Protein AF-A0A1X0R0L5-F1 (afdb_monomer_lite)

Radius of gyration: 24.13 Å; chains: 1; bounding box: 68×43×59 Å

Secondary structure (DSSP, 8-state):
-HHHHHHHHHHHHHHHHTTTS--S--TTHHHHHHHHHHHHHHHHHHHHHHHHHHHHHHHHHHHHT-SSS-PPPGGGGSHHHHHHHHHHHTTPPPS-GGGS-TTHHHHHHHHHHH-GGGS--SPPPTTTHHHHHHHHHHHHHHHHHHHHHHHHHHHHHHHHHHHHHH-TTS-HHHHHHHIIIIIHHHHTTS-PPPPTT----TT--HHHHHHHHHHHHHHHHHH--S---HHHHHS-----

pLDDT: mean 77.03, std 16.86, range [30.23, 95.0]

Organism: NCBI:txid86635

Structure (mmCIF, N/CA/C/O backbone):
data_AF-A0A1X0R0L5-F1
#
_entry.id   AF-A0A1X0R0L5-F1
#
loop_
_atom_site.group_PDB
_atom_site.id
_atom_site.type_symbol
_atom_site.label_atom_id
_atom_site.label_alt_id
_atom_site.label_comp_id
_atom_site.label_asym_id
_atom_site.label_entity_id
_atom_site.label_seq_id
_atom_site.pdbx_PDB_ins_code
_atom_site.Cartn_x
_atom_site.Cartn_y
_atom_site.Cartn_z
_atom_site.occupancy
_atom_site.B_iso_or_equiv
_atom_site.auth_seq_id
_atom_site.auth_comp_id
_atom_site.auth_asym_id
_atom_site.auth_atom_id
_atom_site.pdbx_PDB_model_num
ATOM 1 N N . LEU A 1 1 ? 4.535 12.624 -2.912 1.00 35.16 1 LEU A N 1
ATOM 2 C CA . LEU A 1 1 ? 5.753 12.784 -2.078 1.00 35.16 1 LEU A CA 1
ATOM 3 C C . LEU A 1 1 ? 6.914 11.860 -2.491 1.00 35.16 1 LEU A C 1
ATOM 5 O O . LEU A 1 1 ? 8.015 12.373 -2.641 1.00 35.16 1 LEU A O 1
ATOM 9 N N . CYS A 1 2 ? 6.705 10.552 -2.724 1.00 37.00 2 CYS A N 1
ATOM 10 C CA . CYS A 1 2 ? 7.784 9.602 -3.085 1.00 37.00 2 CYS A CA 1
ATOM 11 C C . CYS A 1 2 ? 8.563 9.956 -4.358 1.00 37.00 2 CYS A C 1
ATOM 13 O O . CYS A 1 2 ? 9.784 9.918 -4.344 1.00 37.00 2 CYS A O 1
ATOM 15 N N . ILE A 1 3 ? 7.889 10.381 -5.433 1.00 38.31 3 ILE A N 1
ATOM 16 C CA . ILE A 1 3 ? 8.555 10.782 -6.687 1.00 38.31 3 ILE A CA 1
ATOM 17 C C . ILE A 1 3 ? 9.523 11.954 -6.456 1.00 38.31 3 ILE A C 1
ATOM 19 O O . ILE A 1 3 ? 10.620 11.964 -7.000 1.00 38.31 3 ILE A O 1
ATOM 23 N N . TYR A 1 4 ? 9.148 12.924 -5.617 1.00 34.69 4 TYR A N 1
ATOM 24 C CA . TYR A 1 4 ? 9.984 14.087 -5.314 1.00 34.69 4 TYR A CA 1
ATOM 25 C C . TYR A 1 4 ? 11.195 13.704 -4.450 1.00 34.69 4 TYR A C 1
ATOM 27 O O . TYR A 1 4 ? 12.313 14.076 -4.787 1.00 34.69 4 TYR A O 1
ATOM 35 N N . LYS A 1 5 ? 10.998 12.882 -3.406 1.00 41.41 5 LYS A N 1
ATOM 36 C CA . LYS A 1 5 ? 12.097 12.354 -2.572 1.00 41.41 5 LYS A CA 1
ATOM 37 C C . LYS A 1 5 ? 13.065 11.471 -3.374 1.00 41.41 5 LYS A C 1
ATOM 39 O O . LYS A 1 5 ? 14.274 11.610 -3.216 1.00 41.41 5 LYS A O 1
ATOM 44 N N . CYS A 1 6 ? 12.545 10.642 -4.280 1.00 41.44 6 CYS A N 1
ATOM 45 C CA . CYS A 1 6 ? 13.330 9.798 -5.181 1.00 41.44 6 CYS A CA 1
ATOM 46 C C . CYS A 1 6 ? 14.166 10.646 -6.156 1.00 41.44 6 CYS A C 1
ATOM 48 O O . CYS A 1 6 ? 15.374 10.464 -6.254 1.00 41.44 6 CYS A O 1
ATOM 50 N N . LEU A 1 7 ? 13.564 11.658 -6.794 1.00 42.72 7 LEU A N 1
ATOM 51 C CA . LEU A 1 7 ? 14.277 12.587 -7.683 1.00 42.72 7 LEU A CA 1
ATOM 52 C C . LEU A 1 7 ? 15.316 13.447 -6.944 1.00 42.72 7 LEU A C 1
ATOM 54 O O . LEU A 1 7 ? 16.368 13.746 -7.503 1.00 42.72 7 LEU A O 1
ATOM 58 N N . GLN A 1 8 ? 15.046 13.828 -5.694 1.00 43.56 8 GLN A N 1
ATOM 59 C CA . GLN A 1 8 ? 15.965 14.614 -4.867 1.00 43.56 8 GLN A CA 1
ATOM 60 C C . GLN A 1 8 ? 17.155 13.771 -4.372 1.00 43.56 8 GLN A C 1
ATOM 62 O O . GLN A 1 8 ? 18.286 14.254 -4.372 1.00 43.56 8 GLN A O 1
ATOM 67 N N . ARG A 1 9 ? 16.937 12.490 -4.036 1.00 48.06 9 ARG A N 1
ATOM 68 C CA . ARG A 1 9 ? 18.018 11.530 -3.737 1.00 48.06 9 ARG A CA 1
ATOM 69 C C . ARG A 1 9 ? 18.864 11.210 -4.974 1.00 48.06 9 ARG A C 1
ATOM 71 O O . ARG A 1 9 ? 20.085 11.286 -4.884 1.00 48.06 9 ARG A O 1
ATOM 78 N N . LEU A 1 10 ? 18.237 10.976 -6.129 1.00 43.28 10 LEU A N 1
ATOM 79 C CA . LEU A 1 10 ? 18.923 10.751 -7.412 1.00 43.28 10 LEU A CA 1
ATOM 80 C C . LEU A 1 10 ? 19.783 11.956 -7.843 1.00 43.28 10 LEU A C 1
ATOM 82 O O . LEU A 1 10 ? 20.870 11.783 -8.397 1.00 43.28 10 LEU A O 1
ATOM 86 N N . TRP A 1 11 ? 19.338 13.185 -7.556 1.00 42.50 11 TRP A N 1
ATOM 87 C CA . TRP A 1 11 ? 20.150 14.390 -7.766 1.00 42.50 11 TRP A CA 1
ATOM 88 C C . TRP A 1 11 ? 21.371 14.413 -6.826 1.00 42.50 11 TRP A 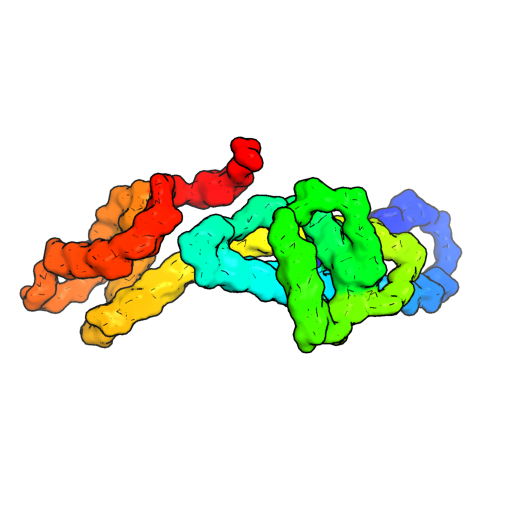C 1
ATOM 90 O O . TRP A 1 11 ? 22.496 14.637 -7.280 1.00 42.50 11 TRP A O 1
ATOM 100 N N . ASN A 1 12 ? 21.185 14.114 -5.538 1.00 41.25 12 ASN A N 1
ATOM 101 C CA . ASN A 1 12 ? 22.262 14.157 -4.543 1.00 41.25 12 ASN A CA 1
ATOM 102 C C . ASN A 1 12 ? 23.350 13.088 -4.762 1.00 41.25 12 ASN A C 1
ATOM 104 O O . ASN A 1 12 ? 24.532 13.395 -4.596 1.00 41.25 12 ASN A O 1
ATOM 108 N N . ILE A 1 13 ? 22.983 11.875 -5.194 1.00 43.28 13 ILE A N 1
ATOM 109 C CA . ILE A 1 13 ? 23.928 10.768 -5.447 1.00 43.28 13 ILE A CA 1
ATOM 110 C C . ILE A 1 13 ? 24.975 11.162 -6.503 1.00 43.28 13 ILE A C 1
ATOM 112 O O . ILE A 1 13 ? 26.175 10.975 -6.299 1.00 43.28 13 ILE A O 1
ATOM 116 N N . ARG A 1 14 ? 24.571 11.846 -7.582 1.00 43.47 14 ARG A N 1
ATOM 117 C CA . ARG A 1 14 ? 25.517 12.280 -8.626 1.00 43.47 14 ARG A CA 1
ATOM 118 C C . ARG A 1 14 ? 26.339 13.522 -8.278 1.00 43.47 14 ARG A C 1
ATOM 120 O O . ARG A 1 14 ? 27.397 13.706 -8.883 1.00 43.47 14 ARG A O 1
ATOM 127 N N . TYR A 1 15 ? 25.878 14.372 -7.354 1.00 39.06 15 TYR A N 1
ATOM 128 C CA . TYR A 1 15 ? 26.690 15.498 -6.871 1.00 39.06 15 TYR A CA 1
ATOM 129 C C . TYR A 1 15 ? 27.916 14.980 -6.101 1.00 39.06 15 TYR A C 1
ATOM 131 O O . TYR A 1 15 ? 29.010 15.521 -6.247 1.00 39.06 15 TYR A O 1
ATOM 139 N N . TYR A 1 16 ? 27.755 13.873 -5.367 1.00 35.28 16 TYR A N 1
ATOM 140 C CA . TYR A 1 16 ? 28.828 13.252 -4.591 1.00 35.28 16 TYR A CA 1
ATOM 141 C C . TYR A 1 16 ? 29.708 12.285 -5.401 1.00 35.28 16 TYR A C 1
ATOM 143 O O . TYR A 1 16 ? 30.931 12.353 -5.290 1.00 35.28 16 TYR A O 1
ATOM 151 N N . GLU A 1 17 ? 29.146 11.449 -6.282 1.00 38.62 17 GLU A N 1
ATOM 152 C CA . GLU A 1 17 ? 29.946 10.476 -7.055 1.00 38.62 17 GLU A CA 1
ATOM 153 C C . GLU A 1 17 ? 30.911 11.121 -8.068 1.00 38.62 17 GLU A C 1
ATOM 155 O O . GLU A 1 17 ? 31.955 10.549 -8.388 1.00 38.62 17 GLU A O 1
ATOM 160 N N . LYS A 1 18 ? 30.615 12.335 -8.555 1.00 44.09 18 LYS A N 1
ATOM 161 C CA . LYS A 1 18 ? 31.519 13.084 -9.452 1.00 44.09 18 LYS A CA 1
ATOM 162 C C . LYS A 1 18 ? 32.461 14.050 -8.733 1.00 44.09 18 LYS A C 1
ATOM 164 O O . LYS A 1 18 ? 33.371 14.568 -9.374 1.00 44.09 18 LYS A O 1
ATOM 169 N N . GLY A 1 19 ? 32.307 14.242 -7.421 1.00 37.81 19 GLY A N 1
ATOM 170 C CA . GLY A 1 19 ? 33.218 15.054 -6.604 1.00 37.81 19 GLY A CA 1
ATOM 171 C C . GLY A 1 19 ? 34.586 14.406 -6.355 1.00 37.81 19 GLY A C 1
ATOM 172 O O . GLY A 1 19 ? 35.522 15.097 -5.966 1.00 37.81 19 GLY A O 1
ATOM 173 N N . HIS A 1 20 ? 34.734 13.102 -6.621 1.00 36.28 20 HIS A N 1
ATOM 174 C CA . HIS A 1 20 ? 35.959 12.349 -6.321 1.00 36.28 20 HIS A CA 1
ATOM 175 C C . HIS A 1 20 ? 36.865 12.038 -7.520 1.00 36.28 20 HIS A C 1
ATOM 177 O O . HIS A 1 20 ? 37.906 11.405 -7.338 1.00 36.28 20 HIS A O 1
ATOM 183 N N . LYS A 1 21 ? 36.548 12.494 -8.741 1.00 41.66 21 LYS A N 1
ATOM 184 C CA . LYS A 1 21 ? 37.471 12.361 -9.881 1.00 41.66 21 LYS A CA 1
ATOM 185 C C . LYS A 1 21 ? 37.576 13.656 -10.687 1.00 41.66 21 LYS A C 1
ATOM 187 O O . LYS A 1 21 ? 36.674 14.007 -11.436 1.00 41.66 21 LYS A O 1
ATOM 192 N N . SER A 1 22 ? 38.764 14.258 -10.587 1.00 33.81 22 SER A N 1
ATOM 193 C CA . SER A 1 22 ? 39.345 15.309 -11.436 1.00 33.81 22 SER A CA 1
ATOM 194 C C . SER A 1 22 ? 39.236 16.754 -10.938 1.00 33.81 22 SER A C 1
ATOM 196 O O . SER A 1 22 ? 38.355 17.528 -11.305 1.00 33.81 22 SER A O 1
ATOM 198 N N . ILE A 1 23 ? 40.282 17.144 -10.208 1.00 44.12 23 ILE A N 1
ATOM 199 C CA . ILE A 1 23 ? 40.841 18.497 -10.189 1.00 44.12 23 ILE A CA 1
ATOM 200 C C . ILE A 1 23 ? 41.212 18.881 -11.638 1.00 44.12 23 ILE A C 1
ATOM 202 O O . ILE A 1 23 ? 42.214 18.391 -12.148 1.00 44.12 23 ILE A O 1
ATOM 206 N N . ARG A 1 24 ? 40.387 19.718 -12.293 1.00 39.66 24 ARG A N 1
ATOM 207 C CA . ARG A 1 24 ? 40.681 20.716 -13.364 1.00 39.66 24 ARG A CA 1
ATOM 208 C C . ARG A 1 24 ? 39.458 20.908 -14.283 1.00 39.66 24 ARG A C 1
ATOM 210 O O . ARG A 1 24 ? 38.916 19.958 -14.833 1.00 39.66 24 ARG A O 1
ATOM 217 N N . SER A 1 25 ? 39.035 22.169 -14.412 1.00 41.84 25 SER A N 1
ATOM 218 C CA . SER A 1 25 ? 37.867 22.676 -15.162 1.00 41.84 25 SER A CA 1
ATOM 219 C C . SER A 1 25 ? 37.777 22.170 -16.615 1.00 41.84 25 SER A C 1
ATOM 221 O O . SER A 1 25 ? 38.794 22.126 -17.308 1.00 41.84 25 SER A O 1
ATOM 223 N N . PRO A 1 26 ? 36.560 21.840 -17.103 1.00 42.84 26 PRO A N 1
ATOM 224 C CA . PRO A 1 26 ? 35.872 22.758 -18.018 1.00 42.84 26 PRO A CA 1
ATOM 225 C C . PRO A 1 26 ? 34.367 22.861 -17.702 1.00 42.84 26 PRO A C 1
ATOM 227 O O . PRO A 1 26 ? 33.534 22.112 -18.220 1.00 42.84 26 PRO A O 1
ATOM 230 N N . SER A 1 27 ? 34.005 23.842 -16.878 1.00 54.31 27 SER A N 1
ATOM 231 C CA . SER A 1 27 ? 32.646 24.086 -16.363 1.00 54.31 27 SER A CA 1
ATOM 232 C C . SER A 1 27 ? 31.572 24.446 -17.410 1.00 54.31 27 SER A C 1
ATOM 234 O O . SER A 1 27 ? 30.394 24.483 -17.070 1.00 54.31 27 SER A O 1
ATOM 236 N N . CYS A 1 28 ? 31.922 24.650 -18.687 1.00 49.75 28 CYS A N 1
ATOM 237 C CA . CYS A 1 28 ? 30.968 25.096 -19.714 1.00 49.75 28 CYS A CA 1
ATOM 238 C C . CYS A 1 28 ? 30.453 23.964 -20.637 1.00 49.75 28 CYS A C 1
ATOM 240 O O . CYS A 1 28 ? 29.249 23.823 -20.834 1.00 49.75 28 CYS A O 1
ATOM 242 N N . LYS A 1 29 ? 31.313 23.067 -21.147 1.00 44.91 29 LYS A N 1
ATOM 243 C CA . LYS A 1 29 ? 30.896 22.018 -22.115 1.00 44.91 29 LYS A CA 1
ATOM 244 C C . LYS A 1 29 ? 30.205 20.808 -21.468 1.00 44.91 29 LYS A C 1
ATOM 246 O O . LYS A 1 29 ? 29.344 20.173 -22.080 1.00 44.91 29 LYS A O 1
ATOM 251 N N . TYR A 1 30 ? 30.543 20.511 -20.215 1.00 52.66 30 TYR A N 1
ATOM 252 C CA . TYR A 1 30 ? 29.942 19.411 -19.456 1.00 52.66 30 TYR A CA 1
ATOM 253 C C . TYR A 1 30 ? 28.488 19.712 -19.062 1.00 52.66 30 TYR A C 1
ATOM 255 O O . TYR A 1 30 ? 27.618 18.843 -19.103 1.00 52.66 30 TYR A O 1
ATOM 263 N N . HIS A 1 31 ? 28.209 20.976 -18.733 1.00 51.69 31 HIS A N 1
ATOM 264 C CA . HIS A 1 31 ? 26.892 21.416 -18.289 1.00 51.69 31 HIS A CA 1
ATOM 265 C C . HIS A 1 31 ? 25.871 21.470 -19.439 1.00 51.69 31 HIS A C 1
ATOM 267 O O . HIS A 1 31 ? 24.690 21.195 -19.216 1.00 51.69 31 HIS A O 1
ATOM 273 N N . ILE A 1 32 ? 26.327 21.774 -20.661 1.00 58.47 32 ILE A N 1
ATOM 274 C CA . ILE A 1 32 ? 25.488 21.874 -21.867 1.00 58.47 32 ILE A CA 1
ATOM 275 C C . ILE A 1 32 ? 25.045 20.488 -22.367 1.00 58.47 32 ILE A C 1
ATOM 277 O O . ILE A 1 32 ? 23.900 20.330 -22.780 1.00 58.47 32 ILE A O 1
ATOM 281 N N . SER A 1 33 ? 25.903 19.466 -22.273 1.00 63.56 33 SER A N 1
ATOM 282 C CA . SER A 1 33 ? 25.602 18.106 -22.756 1.00 63.56 33 SER A CA 1
ATOM 283 C C . SER A 1 33 ? 24.923 17.215 -21.709 1.00 63.56 33 SER A C 1
ATOM 285 O O . SER A 1 33 ? 24.006 16.465 -22.037 1.00 63.56 33 SER A O 1
ATOM 287 N N . MET A 1 34 ? 25.302 17.309 -20.429 1.00 69.81 34 MET A N 1
ATOM 288 C CA . MET A 1 34 ? 24.729 16.429 -19.404 1.00 69.81 34 MET A CA 1
ATOM 289 C C . MET A 1 34 ? 23.346 16.846 -18.910 1.00 69.81 34 MET A C 1
ATOM 291 O O . MET A 1 34 ? 22.561 15.988 -18.497 1.00 69.81 34 MET A O 1
ATOM 295 N N . LYS A 1 35 ? 23.053 18.150 -18.888 1.00 75.19 35 LYS A N 1
ATOM 296 C CA . LYS A 1 35 ? 21.772 18.669 -18.399 1.00 75.19 35 LYS A CA 1
ATOM 297 C C . LYS A 1 35 ? 20.578 18.095 -19.180 1.00 75.19 35 LYS A C 1
ATOM 299 O O . LYS A 1 35 ? 19.683 17.573 -18.518 1.00 75.19 35 LYS A O 1
ATOM 304 N N . PRO A 1 36 ? 20.551 18.098 -20.529 1.00 78.06 36 PRO A N 1
ATOM 305 C CA . PRO A 1 36 ? 19.437 17.510 -21.275 1.00 78.06 36 PRO A CA 1
ATOM 306 C C . PRO A 1 36 ? 19.320 15.993 -21.075 1.00 78.06 36 PRO A C 1
ATOM 308 O O . PRO A 1 36 ? 18.213 15.503 -20.874 1.00 78.06 36 PRO A O 1
ATOM 311 N N . ILE A 1 37 ? 20.443 15.262 -21.029 1.00 76.38 37 ILE A N 1
ATOM 312 C CA . ILE A 1 37 ? 20.454 13.812 -20.751 1.00 76.38 37 ILE A CA 1
ATOM 313 C C . ILE A 1 37 ? 19.837 13.528 -19.378 1.00 76.38 37 ILE A C 1
ATOM 315 O O . ILE A 1 37 ? 18.981 12.659 -19.239 1.00 76.38 37 ILE A O 1
ATOM 319 N N . THR A 1 38 ? 20.231 14.303 -18.366 1.00 77.06 38 THR A N 1
ATOM 320 C CA . THR A 1 38 ? 19.723 14.151 -16.997 1.00 77.06 38 THR A CA 1
ATOM 321 C C . THR A 1 38 ? 18.238 14.479 -16.910 1.00 77.06 38 THR A C 1
ATOM 323 O O . THR A 1 38 ? 17.482 13.724 -16.310 1.00 77.06 38 THR A O 1
ATOM 326 N N . ILE A 1 39 ? 17.793 15.565 -17.547 1.00 80.81 39 ILE A N 1
ATOM 327 C CA . ILE A 1 39 ? 16.372 15.930 -17.591 1.00 80.81 39 ILE A CA 1
ATOM 328 C C . ILE A 1 39 ? 15.554 14.829 -18.274 1.00 80.81 39 ILE A C 1
ATOM 330 O O . ILE A 1 39 ? 14.510 14.445 -17.744 1.00 80.81 39 ILE A O 1
ATOM 334 N N . SER A 1 40 ? 16.033 14.302 -19.407 1.00 82.62 40 SER A N 1
ATOM 335 C CA . SER A 1 40 ? 15.361 13.214 -20.122 1.00 82.62 40 SER A CA 1
ATOM 336 C C . SER A 1 40 ? 15.246 11.982 -19.240 1.00 82.62 40 SER A C 1
ATOM 338 O O . SER A 1 40 ? 14.141 11.542 -18.953 1.00 82.62 40 SER A O 1
ATOM 340 N N . ALA A 1 41 ? 16.356 11.476 -18.712 1.00 79.94 41 ALA A N 1
ATOM 341 C CA . ALA A 1 41 ? 16.312 10.248 -17.935 1.00 79.94 41 ALA A CA 1
ATOM 342 C C . ALA A 1 41 ? 15.535 10.416 -16.608 1.00 79.94 41 ALA A C 1
ATOM 344 O O . ALA A 1 41 ? 14.804 9.509 -16.221 1.00 79.94 41 ALA A O 1
ATOM 345 N N . CYS A 1 42 ? 15.539 11.592 -15.966 1.00 81.81 42 CYS A N 1
ATOM 346 C CA . CYS A 1 42 ? 14.636 11.882 -14.841 1.00 81.81 42 CYS A CA 1
ATOM 347 C C . CYS A 1 42 ? 13.151 11.856 -15.240 1.00 81.81 42 CYS A C 1
ATOM 349 O O . CYS A 1 42 ? 12.309 11.388 -14.467 1.00 81.81 42 CYS A O 1
ATOM 351 N N . ARG A 1 43 ? 12.804 12.383 -16.420 1.00 85.81 43 ARG A N 1
ATOM 352 C CA . ARG A 1 43 ? 11.440 12.316 -16.962 1.00 85.81 43 ARG A CA 1
ATOM 353 C C . ARG A 1 43 ? 11.047 10.867 -17.239 1.00 85.81 43 ARG A C 1
ATOM 355 O O . ARG A 1 43 ? 9.932 10.480 -16.889 1.00 85.81 43 ARG A O 1
ATOM 362 N N . ASP A 1 44 ? 11.940 10.085 -17.825 1.00 87.88 44 ASP A N 1
ATOM 363 C CA . ASP A 1 44 ? 11.667 8.707 -18.226 1.00 87.88 44 ASP A CA 1
ATOM 364 C C . ASP A 1 44 ? 11.498 7.820 -16.977 1.00 87.88 44 ASP A C 1
ATOM 366 O O . ASP A 1 44 ? 10.471 7.155 -16.825 1.00 87.88 44 ASP A O 1
ATOM 370 N N . VAL A 1 45 ? 12.411 7.926 -15.999 1.00 86.06 45 VAL A N 1
ATOM 371 C CA . VAL A 1 45 ? 12.290 7.267 -14.682 1.00 86.06 45 VAL A CA 1
ATOM 372 C C . VAL A 1 45 ? 10.969 7.638 -14.010 1.00 86.06 45 VAL A C 1
ATOM 374 O O . VAL A 1 45 ? 10.237 6.755 -13.569 1.00 86.06 45 VAL A O 1
ATOM 377 N N . ARG A 1 46 ? 10.614 8.929 -13.972 1.00 86.38 46 ARG A N 1
ATOM 378 C CA . ARG A 1 46 ? 9.360 9.393 -13.358 1.00 86.38 46 ARG A CA 1
ATOM 379 C C . ARG A 1 46 ? 8.131 8.775 -14.012 1.00 86.38 46 ARG A C 1
ATOM 381 O O . ARG A 1 46 ? 7.226 8.349 -13.299 1.00 86.38 46 ARG A O 1
ATOM 388 N N . ASN A 1 47 ? 8.084 8.757 -15.342 1.00 89.62 47 ASN A N 1
ATOM 389 C CA . ASN A 1 47 ? 6.953 8.196 -16.075 1.00 89.62 47 ASN A CA 1
ATOM 390 C C . ASN A 1 47 ? 6.781 6.716 -15.756 1.00 89.62 47 ASN A C 1
ATOM 392 O O . ASN A 1 47 ? 5.667 6.275 -15.480 1.00 89.62 47 ASN A O 1
ATOM 396 N N . ILE A 1 48 ? 7.874 5.959 -15.746 1.00 90.38 48 ILE A N 1
ATOM 397 C CA . ILE A 1 48 ? 7.790 4.521 -15.518 1.00 90.38 48 ILE A CA 1
ATOM 398 C C . ILE A 1 48 ? 7.451 4.211 -14.064 1.00 90.38 48 ILE A C 1
ATOM 400 O O . ILE A 1 48 ? 6.574 3.389 -13.816 1.00 90.38 48 ILE A O 1
ATOM 404 N N . VAL A 1 49 ? 8.074 4.909 -13.113 1.00 88.81 49 VAL A N 1
ATOM 405 C CA . VAL A 1 49 ? 7.754 4.794 -11.684 1.00 88.81 49 VAL A CA 1
ATOM 406 C C . VAL A 1 49 ? 6.274 5.077 -11.439 1.00 88.81 49 VAL A C 1
ATOM 408 O O . VAL A 1 49 ? 5.595 4.267 -10.817 1.00 88.81 49 VAL A O 1
ATOM 411 N N . PHE A 1 50 ? 5.750 6.181 -11.975 1.00 88.19 50 PHE A N 1
ATOM 412 C CA . PHE A 1 50 ? 4.343 6.541 -11.813 1.00 88.19 50 PHE A CA 1
ATOM 413 C C . PHE A 1 50 ? 3.408 5.443 -12.339 1.00 88.19 50 PHE A C 1
ATOM 415 O O . PHE A 1 50 ? 2.482 5.022 -11.650 1.00 88.19 50 PHE A O 1
ATOM 422 N N . ARG A 1 51 ? 3.681 4.930 -13.538 1.00 93.75 51 ARG A N 1
ATOM 423 C CA . ARG A 1 51 ? 2.891 3.871 -14.180 1.00 93.75 51 ARG A CA 1
ATOM 424 C C . ARG A 1 51 ? 2.973 2.544 -13.425 1.00 93.75 51 ARG A C 1
ATOM 426 O O . ARG A 1 51 ? 1.950 1.895 -13.223 1.00 93.75 51 ARG A O 1
ATOM 433 N N . ALA A 1 52 ? 4.162 2.180 -12.949 1.00 92.50 52 ALA A N 1
ATOM 434 C CA . ALA A 1 52 ? 4.361 1.010 -12.102 1.00 92.50 52 ALA A CA 1
ATOM 435 C C . ALA A 1 52 ? 3.535 1.113 -10.813 1.00 92.50 52 ALA A C 1
ATOM 437 O O . ALA A 1 52 ? 2.839 0.165 -10.458 1.00 92.50 52 ALA A O 1
ATOM 438 N N . GLN A 1 53 ? 3.545 2.274 -10.150 1.00 91.00 53 GLN A N 1
ATOM 439 C CA . GLN A 1 53 ? 2.740 2.511 -8.949 1.00 91.00 53 GLN A CA 1
ATOM 440 C C . GLN A 1 53 ? 1.239 2.411 -9.228 1.00 91.00 53 GLN A C 1
ATOM 442 O O . GLN A 1 53 ? 0.526 1.764 -8.466 1.00 91.00 53 GLN A O 1
ATOM 447 N N . VAL A 1 54 ? 0.756 3.015 -10.319 1.00 91.19 54 VAL A N 1
ATOM 448 C CA . VAL A 1 54 ? -0.660 2.939 -10.717 1.00 91.19 54 VAL A CA 1
ATOM 449 C C . VAL A 1 54 ? -1.095 1.484 -10.890 1.00 91.19 54 VAL A C 1
ATOM 451 O O . VAL A 1 54 ? -2.108 1.083 -10.318 1.00 91.19 54 VAL A O 1
ATOM 454 N N . PHE A 1 55 ? -0.311 0.680 -11.611 1.00 94.19 55 PHE A N 1
ATOM 455 C CA . PHE A 1 55 ? -0.634 -0.729 -11.812 1.00 94.19 55 PHE A CA 1
ATOM 456 C C . PHE A 1 55 ? -0.584 -1.541 -10.509 1.00 94.19 55 PHE A C 1
ATOM 458 O O . PHE A 1 55 ? -1.511 -2.295 -10.221 1.00 94.19 55 PHE A O 1
ATOM 465 N N . VAL A 1 56 ? 0.457 -1.376 -9.688 1.00 91.75 56 VAL A N 1
ATOM 466 C CA . VAL A 1 56 ? 0.583 -2.108 -8.413 1.00 91.75 56 VAL A CA 1
ATOM 467 C C . VAL A 1 56 ? -0.542 -1.739 -7.446 1.00 91.75 56 VAL A C 1
ATOM 469 O O . VAL A 1 56 ? -1.075 -2.620 -6.771 1.00 91.75 56 VAL A O 1
ATOM 472 N N . ASN A 1 57 ? -0.953 -0.471 -7.409 1.00 88.75 57 ASN A N 1
ATOM 473 C CA . ASN A 1 57 ? -2.096 -0.044 -6.606 1.00 88.75 57 ASN A CA 1
ATOM 474 C C . ASN A 1 57 ? -3.391 -0.687 -7.110 1.00 88.75 57 ASN A C 1
ATOM 476 O O . ASN A 1 57 ? -4.117 -1.258 -6.305 1.00 88.75 57 ASN A O 1
ATOM 480 N N . TYR A 1 58 ? -3.638 -0.675 -8.426 1.00 89.06 58 TYR A N 1
ATOM 481 C CA . TYR A 1 58 ? -4.791 -1.358 -9.022 1.00 89.06 58 TYR A CA 1
ATOM 482 C C . TYR A 1 58 ? -4.818 -2.849 -8.659 1.00 89.06 58 TYR A C 1
ATOM 484 O O . TYR A 1 58 ? -5.829 -3.358 -8.181 1.00 89.06 58 TYR A O 1
ATOM 492 N N . TYR A 1 59 ? -3.686 -3.535 -8.825 1.00 91.06 59 TYR A N 1
ATOM 493 C CA . TYR A 1 59 ? -3.536 -4.948 -8.486 1.00 91.06 59 TYR A CA 1
ATOM 494 C C . TYR A 1 59 ? -3.811 -5.223 -7.001 1.00 91.06 59 TYR A C 1
ATOM 496 O O . TYR A 1 59 ? -4.517 -6.172 -6.667 1.00 91.06 59 TYR A O 1
ATOM 504 N N . THR A 1 60 ? -3.289 -4.376 -6.112 1.00 87.25 60 THR A N 1
ATOM 505 C CA . THR A 1 60 ? -3.483 -4.503 -4.660 1.00 87.25 60 THR A CA 1
ATOM 506 C C . THR A 1 60 ? -4.949 -4.295 -4.278 1.00 87.25 60 THR A C 1
ATOM 508 O O . THR A 1 60 ? -5.499 -5.088 -3.516 1.00 87.25 60 THR A O 1
ATOM 511 N N . THR A 1 61 ? -5.608 -3.282 -4.850 1.00 83.50 61 THR A N 1
ATOM 512 C CA . THR A 1 61 ? -7.042 -3.034 -4.641 1.00 83.50 61 THR A CA 1
ATOM 513 C C . THR A 1 61 ? -7.887 -4.204 -5.137 1.00 83.50 61 THR A C 1
ATOM 515 O O . THR A 1 61 ? -8.749 -4.680 -4.402 1.00 83.50 61 THR A O 1
ATOM 518 N N . LEU A 1 62 ? -7.609 -4.717 -6.338 1.00 86.19 62 LEU A N 1
ATOM 519 C CA . LEU A 1 62 ? -8.335 -5.859 -6.892 1.00 86.19 62 LEU A CA 1
ATOM 520 C C . LEU A 1 62 ? -8.195 -7.104 -6.006 1.00 86.19 62 LEU A C 1
ATOM 522 O O . LEU A 1 62 ? -9.185 -7.784 -5.763 1.00 86.19 62 LEU A O 1
ATOM 526 N N . ARG A 1 63 ? -6.993 -7.388 -5.483 1.00 84.06 63 ARG A N 1
ATOM 527 C CA . ARG A 1 63 ? -6.795 -8.502 -4.540 1.00 84.06 63 ARG A CA 1
ATOM 528 C C . ARG A 1 63 ? -7.559 -8.311 -3.242 1.00 84.06 63 ARG A C 1
ATOM 530 O O . ARG A 1 63 ? -8.181 -9.260 -2.790 1.00 84.06 63 ARG A O 1
ATOM 537 N N . SER A 1 64 ? -7.556 -7.103 -2.677 1.00 76.88 64 SER A N 1
ATOM 538 C CA . SER A 1 64 ? -8.258 -6.835 -1.413 1.00 76.88 64 SER A CA 1
ATOM 539 C C . SER A 1 64 ? -9.773 -7.066 -1.489 1.00 76.88 64 SER A C 1
ATOM 541 O O . SER A 1 64 ? -10.410 -7.259 -0.461 1.00 76.88 64 SER A O 1
ATOM 543 N N . GLN A 1 65 ? -10.344 -7.071 -2.698 1.00 79.25 65 GLN A N 1
ATOM 544 C CA . GLN A 1 65 ? -11.762 -7.342 -2.953 1.00 79.25 65 GLN A CA 1
ATOM 545 C C . GLN A 1 65 ? -12.077 -8.834 -3.149 1.00 79.25 65 GLN A C 1
ATOM 547 O O . GLN A 1 65 ? -13.245 -9.190 -3.279 1.00 79.25 65 GLN A O 1
ATOM 552 N N . GLN A 1 66 ? -11.068 -9.708 -3.218 1.00 80.31 66 GLN A N 1
ATOM 553 C CA . GLN A 1 66 ? -11.280 -11.148 -3.371 1.00 80.31 66 GLN A CA 1
ATOM 554 C C . GLN A 1 66 ? -11.678 -11.773 -2.028 1.00 80.31 66 GLN A C 1
ATOM 556 O O . GLN A 1 66 ? -11.191 -11.371 -0.976 1.00 80.31 66 GLN A O 1
ATOM 561 N N . GLU A 1 67 ? -12.551 -12.779 -2.060 1.00 75.06 67 GLU A N 1
ATOM 562 C CA . GLU A 1 67 ? -12.974 -13.498 -0.847 1.00 75.06 67 GLU A CA 1
ATOM 563 C C . GLU A 1 67 ? -11.910 -14.493 -0.356 1.00 75.06 67 GLU A C 1
ATOM 565 O O . GLU A 1 67 ? -11.825 -14.790 0.831 1.00 75.06 67 GLU A O 1
ATOM 570 N N . LEU A 1 68 ? -11.074 -15.000 -1.269 1.00 73.31 68 LEU A N 1
ATOM 571 C CA . LEU A 1 68 ? -10.033 -15.993 -1.004 1.00 73.31 68 LEU A CA 1
ATOM 572 C C . LEU A 1 68 ? -8.682 -15.495 -1.517 1.00 73.31 68 LEU A C 1
ATOM 574 O O . LEU A 1 68 ? -8.595 -14.940 -2.613 1.00 73.31 68 LEU A O 1
ATOM 578 N N . ASN A 1 69 ? -7.617 -15.766 -0.755 1.00 69.81 69 ASN A N 1
ATOM 579 C CA . ASN A 1 69 ? -6.240 -15.376 -1.081 1.00 69.81 69 ASN A CA 1
ATOM 580 C C . ASN A 1 69 ? -6.083 -13.863 -1.342 1.00 69.81 69 ASN A C 1
ATOM 582 O O . ASN A 1 69 ? -5.351 -13.454 -2.246 1.00 69.81 69 ASN A O 1
ATOM 586 N N . ASN A 1 70 ? -6.758 -13.021 -0.564 1.00 74.12 70 ASN A N 1
ATOM 587 C CA . ASN A 1 70 ? -6.742 -11.561 -0.705 1.00 74.12 70 ASN A CA 1
ATOM 588 C C . ASN A 1 70 ? -5.508 -10.875 -0.098 1.00 74.12 70 ASN A C 1
ATOM 590 O O . ASN A 1 70 ? -5.353 -9.660 -0.245 1.00 74.12 70 ASN A O 1
ATOM 594 N N . ASP A 1 71 ? -4.603 -11.646 0.508 1.00 74.56 71 ASP A N 1
ATOM 595 C CA . ASP A 1 71 ? -3.356 -11.134 1.064 1.00 74.56 71 ASP A CA 1
ATOM 596 C C . ASP A 1 71 ? -2.525 -10.382 0.021 1.00 74.56 71 ASP A C 1
ATOM 598 O O . ASP A 1 71 ? -2.389 -10.782 -1.147 1.00 74.56 71 ASP A O 1
ATOM 602 N N . ILE A 1 72 ? -1.937 -9.275 0.473 1.00 79.88 72 ILE A N 1
ATOM 603 C CA . ILE A 1 72 ? -1.014 -8.469 -0.320 1.00 79.88 72 ILE A CA 1
ATOM 604 C C . ILE A 1 72 ? 0.309 -9.238 -0.428 1.00 79.88 72 ILE A C 1
ATOM 606 O O . ILE A 1 72 ? 0.951 -9.490 0.592 1.00 79.88 72 ILE A O 1
ATOM 610 N N . PRO A 1 73 ? 0.778 -9.584 -1.641 1.00 84.19 73 PRO A N 1
ATOM 611 C CA . PRO A 1 73 ? 2.005 -10.355 -1.789 1.00 84.19 73 PRO A CA 1
ATOM 612 C C . PRO A 1 73 ? 3.224 -9.629 -1.212 1.00 84.19 73 PRO A C 1
ATOM 614 O O . PRO A 1 73 ? 3.567 -8.527 -1.649 1.00 84.19 73 PRO A O 1
ATOM 617 N N . HIS A 1 74 ? 3.947 -10.286 -0.301 1.00 82.88 74 HIS A N 1
ATOM 618 C CA . HIS A 1 74 ? 5.140 -9.725 0.350 1.00 82.88 74 HIS A CA 1
ATOM 619 C C . HIS A 1 74 ? 6.240 -9.290 -0.623 1.00 82.88 74 HIS A C 1
ATOM 621 O O . HIS A 1 74 ? 7.048 -8.417 -0.301 1.00 82.88 74 HIS A O 1
ATOM 627 N N . CYS A 1 75 ? 6.280 -9.863 -1.829 1.00 86.88 75 CYS A N 1
ATOM 628 C CA . CYS A 1 75 ? 7.225 -9.454 -2.859 1.00 86.88 75 CYS A CA 1
ATOM 629 C C . CYS A 1 75 ? 7.096 -7.965 -3.229 1.00 86.88 75 CYS A C 1
ATOM 631 O O . CYS A 1 75 ? 8.097 -7.389 -3.638 1.00 86.88 75 CYS A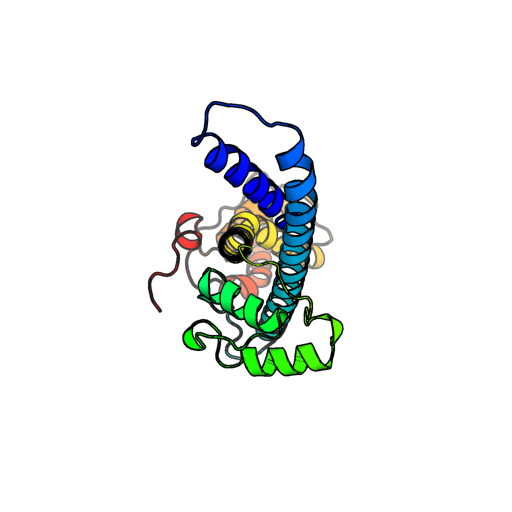 O 1
ATOM 633 N N . ILE A 1 76 ? 5.941 -7.312 -3.010 1.00 87.56 76 ILE A N 1
ATOM 634 C CA . ILE A 1 76 ? 5.744 -5.868 -3.259 1.00 87.56 76 ILE A CA 1
ATOM 635 C C . ILE A 1 76 ? 6.732 -4.996 -2.460 1.00 87.56 76 ILE A C 1
ATOM 637 O O . ILE A 1 76 ? 7.087 -3.903 -2.900 1.00 87.56 76 ILE A O 1
ATOM 641 N N . PHE A 1 77 ? 7.253 -5.482 -1.332 1.00 85.75 77 PHE A N 1
ATOM 642 C CA . PHE A 1 77 ? 8.250 -4.769 -0.520 1.00 85.75 77 PHE A CA 1
ATOM 643 C C . PHE A 1 77 ? 9.697 -5.042 -0.938 1.00 85.75 77 PHE A C 1
ATOM 645 O O . PHE A 1 77 ? 10.628 -4.630 -0.251 1.00 85.75 77 PHE A O 1
ATOM 652 N N . ARG A 1 78 ? 9.914 -5.748 -2.052 1.00 89.00 78 ARG A N 1
ATOM 653 C CA . ARG A 1 78 ? 11.245 -6.129 -2.532 1.00 89.00 78 ARG A CA 1
ATOM 654 C C . ARG A 1 78 ? 11.593 -5.387 -3.816 1.00 89.00 78 ARG A C 1
ATOM 656 O O . ARG A 1 78 ? 10.770 -5.245 -4.718 1.00 89.00 78 ARG A O 1
ATOM 663 N N . GLN A 1 79 ? 12.848 -4.966 -3.941 1.00 89.38 79 GLN A N 1
ATOM 664 C CA . GLN A 1 79 ? 13.351 -4.261 -5.125 1.00 89.38 79 GLN A CA 1
ATOM 665 C C . GLN A 1 79 ? 13.130 -5.065 -6.422 1.00 89.38 79 GLN A C 1
ATOM 667 O O . GLN A 1 79 ? 12.778 -4.502 -7.459 1.00 89.38 79 GLN A O 1
ATOM 672 N N . GLN A 1 80 ? 13.306 -6.390 -6.373 1.00 91.00 80 GLN A N 1
ATOM 673 C CA . GLN A 1 80 ? 13.221 -7.271 -7.543 1.00 91.00 80 GLN A CA 1
ATOM 674 C C . GLN A 1 80 ? 11.806 -7.335 -8.140 1.00 91.00 80 GLN A C 1
ATOM 676 O O . GLN A 1 80 ? 11.644 -7.472 -9.357 1.00 91.00 80 GLN A O 1
ATOM 681 N N . PHE A 1 81 ? 10.778 -7.194 -7.299 1.00 92.62 81 PHE A N 1
ATOM 682 C CA . PHE A 1 81 ? 9.397 -7.072 -7.754 1.00 92.62 81 PHE A CA 1
ATOM 683 C C . PHE A 1 81 ? 9.217 -5.795 -8.575 1.00 92.62 81 PHE A C 1
ATOM 685 O O . PHE A 1 81 ? 8.769 -5.856 -9.717 1.00 92.62 81 PHE A O 1
ATOM 692 N N . TRP A 1 82 ? 9.654 -4.649 -8.048 1.00 92.12 82 TRP A N 1
ATOM 693 C CA . TRP A 1 82 ? 9.548 -3.364 -8.746 1.00 92.12 82 TRP A CA 1
ATOM 694 C C . TRP A 1 82 ? 10.336 -3.337 -10.052 1.00 92.12 82 TRP A C 1
ATOM 696 O O . TRP A 1 82 ? 9.847 -2.795 -11.042 1.00 92.12 82 TRP A O 1
ATOM 706 N N . HIS A 1 83 ? 11.491 -4.005 -10.102 1.00 91.56 83 HIS A N 1
ATOM 707 C CA . HIS A 1 83 ? 12.214 -4.222 -11.354 1.00 91.56 83 HIS A CA 1
ATOM 708 C C . HIS A 1 83 ? 11.379 -4.974 -12.395 1.00 91.56 83 HIS A C 1
ATOM 710 O O . HIS A 1 83 ? 11.370 -4.593 -13.567 1.00 91.56 83 HIS A O 1
ATOM 716 N N . SER A 1 84 ? 10.658 -6.011 -11.972 1.00 93.06 84 SER A N 1
ATOM 717 C CA . SER A 1 84 ? 9.800 -6.805 -12.855 1.00 93.06 84 SER A CA 1
ATOM 718 C C . SER A 1 84 ? 8.601 -5.987 -13.350 1.00 93.06 84 SER A C 1
ATOM 720 O O . SER A 1 84 ? 8.290 -5.998 -14.539 1.00 93.06 84 SER A O 1
ATOM 722 N N . VAL A 1 85 ? 7.978 -5.193 -12.474 1.00 93.69 85 VAL A N 1
ATOM 723 C CA . VAL A 1 85 ? 6.883 -4.282 -12.852 1.00 93.69 85 VAL A CA 1
ATOM 724 C C . VAL A 1 85 ? 7.359 -3.196 -13.818 1.00 93.69 85 VAL A C 1
ATOM 726 O O . VAL A 1 85 ? 6.686 -2.906 -14.806 1.00 93.69 85 VAL A O 1
ATOM 729 N N . TYR A 1 86 ? 8.537 -2.620 -13.578 1.00 91.00 86 TYR A N 1
ATOM 730 C CA . TYR A 1 86 ? 9.164 -1.674 -14.500 1.00 91.00 86 TYR A CA 1
ATOM 731 C C . TYR A 1 86 ? 9.347 -2.293 -15.896 1.00 91.00 86 TYR A C 1
ATOM 733 O O . TYR A 1 86 ? 9.079 -1.627 -16.896 1.00 91.00 86 TYR A O 1
ATOM 741 N N . GLN A 1 87 ? 9.779 -3.559 -15.979 1.00 91.12 87 GLN A N 1
ATOM 742 C CA . GLN A 1 87 ? 9.936 -4.253 -17.260 1.00 91.12 87 GLN A CA 1
ATOM 743 C C . GLN A 1 87 ? 8.591 -4.362 -17.987 1.00 91.12 87 GLN A C 1
ATOM 745 O O . GLN A 1 87 ? 8.530 -3.996 -19.158 1.00 91.12 87 GLN A O 1
ATOM 750 N N . LEU A 1 88 ? 7.515 -4.745 -17.287 1.00 92.94 88 LEU A N 1
ATOM 751 C CA . LEU A 1 88 ? 6.161 -4.811 -17.856 1.00 92.94 88 LEU A CA 1
ATOM 752 C C . LEU A 1 88 ? 5.704 -3.466 -18.423 1.00 92.94 88 LEU A C 1
ATOM 754 O O . LEU A 1 88 ? 5.335 -3.366 -19.594 1.00 92.94 88 LEU A O 1
ATOM 758 N N . VAL A 1 89 ? 5.793 -2.416 -17.607 1.00 93.75 89 VAL A N 1
ATOM 759 C CA . VAL A 1 89 ? 5.395 -1.060 -17.996 1.00 93.75 89 VAL A CA 1
ATOM 760 C C . VAL A 1 89 ? 6.213 -0.557 -19.180 1.00 93.75 89 VAL A C 1
ATOM 762 O O . VAL A 1 89 ? 5.682 0.153 -20.022 1.00 93.75 89 VAL A O 1
ATOM 765 N N . ASN A 1 90 ? 7.483 -0.936 -19.281 1.00 92.12 90 ASN A N 1
ATOM 766 C CA . ASN A 1 90 ? 8.371 -0.524 -20.364 1.00 92.12 90 ASN A CA 1
ATOM 767 C C . ASN A 1 90 ? 8.324 -1.459 -21.592 1.00 92.12 90 ASN A C 1
ATOM 769 O O . A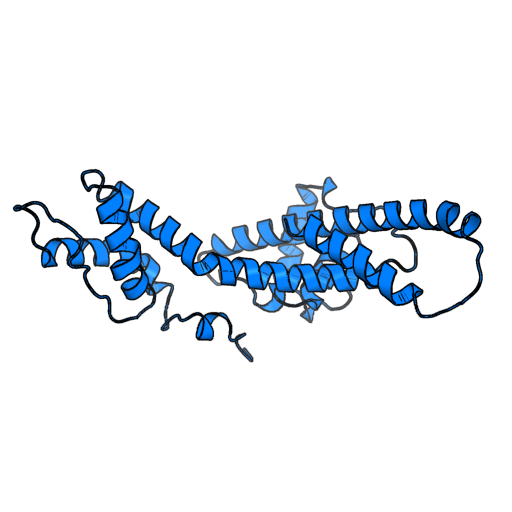SN A 1 90 ? 9.284 -1.505 -22.360 1.00 92.12 90 ASN A O 1
ATOM 773 N N . ALA A 1 91 ? 7.263 -2.262 -21.746 1.00 90.19 91 ALA A N 1
ATOM 774 C CA . ALA A 1 91 ? 7.101 -3.241 -22.829 1.00 90.19 91 ALA A CA 1
ATOM 775 C C . ALA A 1 91 ? 8.267 -4.245 -22.967 1.00 90.19 91 ALA A C 1
ATOM 777 O O . ALA A 1 91 ? 8.526 -4.777 -24.048 1.00 90.19 91 ALA A O 1
ATOM 778 N N . LYS A 1 92 ? 8.992 -4.512 -21.878 1.00 88.56 92 LYS A N 1
ATOM 779 C CA . LYS A 1 92 ? 10.089 -5.481 -21.829 1.00 88.56 92 LYS A CA 1
ATOM 780 C C . LYS A 1 92 ? 9.594 -6.796 -21.250 1.00 88.56 92 LYS A C 1
ATOM 782 O O . LYS A 1 92 ? 8.743 -6.839 -20.364 1.00 88.56 92 LYS A O 1
ATOM 787 N N . ARG A 1 93 ? 10.186 -7.893 -21.719 1.00 86.62 93 ARG A N 1
ATOM 788 C CA . ARG A 1 93 ? 9.956 -9.211 -21.129 1.00 86.62 93 ARG A CA 1
ATOM 789 C C . ARG A 1 93 ? 10.483 -9.223 -19.693 1.00 86.62 93 ARG A C 1
ATOM 791 O O . ARG A 1 93 ? 11.618 -8.814 -19.452 1.00 86.62 93 ARG A O 1
ATOM 798 N N . VAL A 1 94 ? 9.672 -9.726 -18.764 1.00 85.81 94 VAL A N 1
ATOM 799 C CA . VAL A 1 94 ? 10.102 -9.940 -17.379 1.00 85.81 94 VAL A CA 1
ATOM 800 C C . VAL A 1 94 ? 11.185 -11.012 -17.362 1.00 85.81 94 VAL A C 1
ATOM 802 O O . VAL A 1 94 ? 10.969 -12.124 -17.845 1.00 85.81 94 VAL A O 1
ATOM 805 N N . THR A 1 95 ? 12.359 -10.678 -16.833 1.00 78.19 95 THR A N 1
ATOM 806 C CA . THR A 1 95 ? 13.528 -11.575 -16.854 1.00 78.19 95 THR A CA 1
ATOM 807 C C . THR A 1 95 ? 13.481 -12.644 -15.767 1.00 78.19 95 THR A C 1
ATOM 809 O O . THR A 1 95 ? 14.198 -13.636 -15.851 1.00 78.19 95 THR A O 1
ATOM 812 N N . THR A 1 96 ? 12.653 -12.458 -14.737 1.00 75.38 96 THR A N 1
ATOM 813 C CA . THR A 1 96 ? 12.617 -13.345 -13.570 1.00 75.38 96 THR A CA 1
ATOM 814 C C . THR A 1 96 ? 11.191 -13.458 -13.038 1.00 75.38 96 THR A C 1
ATOM 816 O O . THR A 1 96 ? 10.757 -12.673 -12.198 1.00 75.38 96 THR A O 1
ATOM 819 N N . SER A 1 97 ? 10.443 -14.442 -13.542 1.00 67.81 97 SER A N 1
ATOM 820 C CA . SER A 1 97 ? 9.035 -14.661 -13.181 1.00 67.81 97 SER A CA 1
ATOM 821 C C . SER A 1 97 ? 8.825 -15.043 -11.712 1.00 67.81 97 SER A C 1
ATOM 823 O O . SER A 1 97 ? 7.728 -14.865 -11.201 1.00 67.81 97 SER A O 1
ATOM 825 N N . THR A 1 98 ? 9.863 -15.496 -11.002 1.00 74.75 98 THR A N 1
ATOM 826 C CA . THR A 1 98 ? 9.784 -15.811 -9.563 1.00 74.75 98 THR A CA 1
ATOM 827 C C . THR A 1 98 ? 9.591 -14.573 -8.683 1.00 74.75 98 THR A C 1
ATOM 829 O O . THR A 1 98 ? 9.251 -14.705 -7.513 1.00 74.75 98 THR A O 1
ATOM 832 N N . ASN A 1 99 ? 9.810 -13.370 -9.224 1.00 81.38 99 ASN A N 1
ATOM 833 C CA . ASN A 1 99 ? 9.689 -12.110 -8.487 1.00 81.38 99 ASN A CA 1
ATOM 834 C C . ASN A 1 99 ? 8.301 -11.466 -8.603 1.00 81.38 99 ASN A C 1
ATOM 836 O O . ASN A 1 99 ? 8.084 -10.406 -8.014 1.00 81.38 99 ASN A O 1
ATOM 840 N N . ILE A 1 100 ? 7.380 -12.071 -9.361 1.00 87.44 100 ILE A N 1
ATOM 841 C CA . ILE A 1 100 ? 6.004 -11.599 -9.528 1.00 87.44 100 ILE A CA 1
ATOM 842 C C . ILE A 1 100 ? 5.010 -12.680 -9.078 1.00 87.44 100 ILE A C 1
ATOM 844 O O . ILE A 1 100 ? 5.245 -13.864 -9.310 1.00 87.44 100 ILE A O 1
ATOM 848 N N . PRO A 1 101 ? 3.884 -12.304 -8.451 1.00 89.00 101 PRO A N 1
ATOM 849 C CA . PRO A 1 101 ? 2.833 -13.252 -8.102 1.00 89.00 101 PRO A CA 1
ATOM 850 C C . PRO A 1 101 ? 2.251 -13.952 -9.346 1.00 89.00 101 PRO A C 1
ATOM 852 O O . PRO A 1 101 ? 2.079 -13.291 -10.375 1.00 89.00 101 PRO A O 1
ATOM 855 N N . PRO A 1 102 ? 1.863 -15.241 -9.263 1.00 83.69 102 PRO A N 1
ATOM 856 C CA . PRO A 1 102 ? 1.412 -16.021 -10.422 1.00 83.69 102 PRO A CA 1
ATOM 857 C C . PRO A 1 102 ? 0.249 -15.397 -11.211 1.00 83.69 102 PRO A C 1
ATOM 859 O O . PRO A 1 102 ? 0.237 -15.435 -12.438 1.00 83.69 102 PRO A O 1
ATOM 862 N N . ASN A 1 103 ? -0.716 -14.776 -10.528 1.00 88.31 103 ASN A N 1
ATOM 863 C CA . ASN A 1 103 ? -1.885 -14.157 -11.159 1.00 88.31 103 ASN A CA 1
ATOM 864 C C . ASN A 1 103 ? -1.628 -12.735 -11.688 1.00 88.31 103 ASN A C 1
ATOM 866 O O . ASN A 1 103 ? -2.463 -12.192 -12.412 1.00 88.31 103 ASN A O 1
ATOM 870 N N . MET A 1 104 ? -0.492 -12.117 -11.353 1.00 90.88 104 MET A N 1
ATOM 871 C CA . MET A 1 104 ? -0.225 -10.719 -11.691 1.00 90.88 104 MET A CA 1
ATOM 872 C C . MET A 1 104 ? -0.093 -10.497 -13.200 1.00 90.88 104 MET A C 1
ATOM 874 O O . MET A 1 104 ? -0.521 -9.458 -13.690 1.00 90.88 104 MET A O 1
ATOM 878 N N . MET A 1 105 ? 0.441 -11.469 -13.946 1.00 91.50 105 MET A N 1
ATOM 879 C CA . MET A 1 105 ? 0.536 -11.377 -15.410 1.00 91.50 105 MET A CA 1
ATOM 880 C C . MET A 1 105 ? -0.843 -11.322 -16.067 1.00 91.50 105 MET A C 1
ATOM 882 O O . MET A 1 105 ? -1.076 -10.493 -16.941 1.00 91.50 105 MET A O 1
ATOM 886 N N . THR A 1 106 ? -1.779 -12.156 -15.611 1.00 92.31 106 THR A N 1
ATOM 887 C CA . THR A 1 106 ? -3.164 -12.126 -16.094 1.00 92.31 106 THR A CA 1
ATOM 888 C C . THR A 1 106 ? -3.806 -10.773 -15.805 1.00 92.31 106 THR A C 1
ATOM 890 O O . THR A 1 106 ? -4.396 -10.169 -16.699 1.00 92.31 106 THR A O 1
ATOM 893 N N . VAL A 1 107 ? -3.624 -10.251 -14.585 1.00 93.56 107 VAL A N 1
ATOM 894 C CA . VAL A 1 107 ? -4.133 -8.922 -14.214 1.00 93.56 107 VAL A CA 1
ATOM 895 C C . VAL A 1 107 ? -3.479 -7.821 -15.052 1.00 93.56 107 VAL A C 1
ATOM 897 O O . VAL A 1 107 ? -4.172 -6.907 -15.487 1.00 93.56 107 VAL A O 1
ATOM 900 N N . TRP A 1 108 ? -2.176 -7.917 -15.332 1.00 94.38 108 TRP A N 1
ATOM 901 C CA . TRP A 1 108 ? -1.464 -6.972 -16.193 1.00 94.38 108 TRP A CA 1
ATOM 902 C C . TRP A 1 108 ? -2.074 -6.907 -17.591 1.00 94.38 108 TRP A C 1
ATOM 904 O O . TRP A 1 108 ? -2.341 -5.811 -18.069 1.00 94.38 108 TRP A O 1
ATOM 914 N N . TYR A 1 109 ? -2.336 -8.046 -18.236 1.00 93.81 109 TYR A N 1
ATOM 915 C CA . TYR A 1 109 ? -2.895 -8.047 -19.590 1.00 93.81 109 TYR A CA 1
ATOM 916 C C . TYR A 1 109 ? -4.302 -7.452 -19.644 1.00 93.81 109 TYR A C 1
ATOM 918 O O . TYR A 1 109 ? -4.595 -6.657 -20.540 1.00 93.81 109 TYR A O 1
ATOM 926 N N . VAL A 1 110 ? -5.150 -7.767 -18.659 1.00 94.50 110 VAL A N 1
ATOM 927 C CA . VAL A 1 110 ? -6.478 -7.147 -18.539 1.00 94.50 110 VAL A CA 1
ATOM 928 C C . VAL A 1 110 ? -6.340 -5.639 -18.331 1.00 94.50 110 VAL A C 1
ATOM 930 O O . VAL A 1 110 ? -6.930 -4.859 -19.077 1.00 94.50 110 VAL A O 1
ATOM 933 N N . PHE A 1 111 ? -5.502 -5.218 -17.384 1.00 94.75 111 PHE A N 1
ATOM 934 C CA . PHE A 1 111 ? -5.268 -3.808 -17.084 1.00 94.75 111 PHE A CA 1
ATOM 935 C C . PHE A 1 111 ? -4.729 -3.040 -18.298 1.00 94.75 111 PHE A C 1
ATOM 937 O O . PHE A 1 111 ? -5.242 -1.982 -18.650 1.00 94.75 111 PHE A O 1
ATOM 944 N N . GLN A 1 112 ? -3.729 -3.595 -18.981 1.00 94.81 112 GLN A N 1
ATOM 945 C CA . GLN A 1 112 ? -3.138 -3.014 -20.180 1.00 94.81 112 GLN A CA 1
ATOM 946 C C . GLN A 1 112 ? -4.178 -2.846 -21.292 1.00 94.81 112 GLN A C 1
ATOM 948 O O . GLN A 1 112 ? -4.190 -1.800 -21.933 1.00 94.81 112 GLN A O 1
ATOM 953 N N . SER A 1 113 ? -5.054 -3.837 -21.502 1.00 93.94 113 SER A N 1
ATOM 954 C CA . SER A 1 113 ? -6.097 -3.766 -22.536 1.00 93.94 113 SER A CA 1
ATOM 955 C C . SER A 1 113 ? -7.110 -2.641 -22.293 1.00 93.94 113 SER A C 1
ATOM 957 O O . SER A 1 113 ? -7.635 -2.060 -23.239 1.00 93.94 113 SER A O 1
ATOM 959 N N . GLN A 1 114 ? -7.357 -2.307 -21.024 1.00 95.00 114 GLN A N 1
ATOM 960 C CA . GLN A 1 114 ? -8.256 -1.223 -20.625 1.00 95.00 114 GLN A CA 1
ATOM 961 C C . GLN A 1 114 ? -7.550 0.137 -20.648 1.00 95.00 114 GLN A C 1
ATOM 963 O O . GLN A 1 114 ? -8.144 1.152 -21.010 1.00 95.00 114 GLN A O 1
ATOM 968 N N . TYR A 1 115 ? -6.267 0.162 -20.289 1.00 93.44 115 TYR A N 1
ATOM 969 C CA . TYR A 1 115 ? -5.474 1.376 -20.145 1.00 93.44 115 TYR A CA 1
ATOM 970 C C . TYR A 1 115 ? -4.245 1.331 -21.047 1.00 93.44 115 TYR A C 1
ATOM 972 O O . TYR A 1 115 ? -3.118 1.327 -20.561 1.00 93.44 115 TYR A O 1
ATOM 980 N N . ASN A 1 116 ? -4.445 1.366 -22.367 1.00 88.44 116 ASN A N 1
ATOM 981 C CA . ASN A 1 116 ? -3.360 1.275 -23.358 1.00 88.44 116 ASN A CA 1
ATOM 982 C C . ASN A 1 116 ? -2.204 2.253 -23.100 1.00 88.44 116 ASN A C 1
ATOM 984 O O . ASN A 1 116 ? -1.043 1.939 -23.355 1.00 88.44 116 ASN A O 1
ATOM 988 N N . SER A 1 117 ? -2.506 3.436 -22.556 1.00 90.94 117 SER A N 1
ATOM 989 C CA . SER A 1 117 ? -1.491 4.43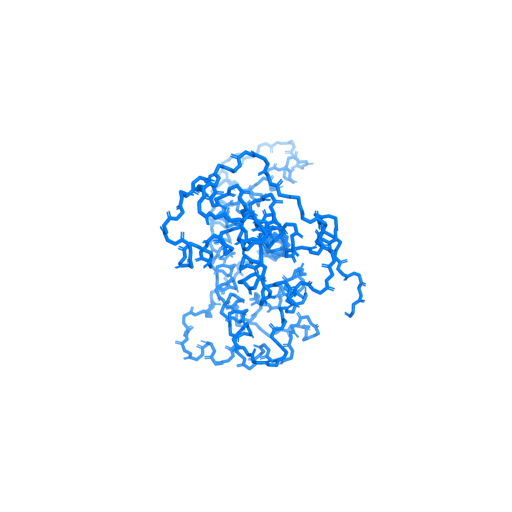8 -22.253 1.00 90.94 117 SER A CA 1
ATOM 990 C C . SER A 1 117 ? -0.528 4.007 -21.154 1.00 90.94 117 SER A C 1
ATOM 992 O O . SER A 1 117 ? 0.508 4.653 -21.054 1.00 90.94 117 SER A O 1
ATOM 994 N N . ILE A 1 118 ? -0.825 2.977 -20.340 1.00 93.12 118 ILE A N 1
ATOM 995 C CA . ILE A 1 118 ? 0.029 2.507 -19.236 1.00 93.12 118 ILE A CA 1
ATOM 996 C C . ILE A 1 118 ? 1.403 2.061 -19.722 1.00 93.12 118 ILE A C 1
ATOM 998 O O . ILE A 1 118 ? 2.380 2.234 -18.997 1.00 93.12 118 ILE A O 1
ATOM 1002 N N . VAL A 1 119 ? 1.488 1.528 -20.939 1.00 93.81 119 VAL A N 1
ATOM 1003 C CA . VAL A 1 119 ? 2.745 1.056 -21.503 1.00 93.81 119 VAL A CA 1
ATOM 1004 C C . VAL A 1 119 ? 3.567 2.248 -21.970 1.00 93.81 119 VAL A C 1
ATOM 1006 O O . VAL A 1 119 ? 3.132 3.096 -22.749 1.00 93.81 119 VAL A O 1
ATOM 1009 N N . TYR A 1 120 ? 4.785 2.326 -21.461 1.00 92.75 120 TYR A N 1
ATOM 1010 C CA . TYR A 1 120 ? 5.749 3.341 -21.814 1.00 92.75 120 TYR A CA 1
ATOM 1011 C C . TYR A 1 120 ? 6.660 2.811 -22.919 1.00 92.75 120 TYR A C 1
ATOM 1013 O O . TYR A 1 120 ? 7.524 1.977 -22.680 1.00 92.75 120 TYR A O 1
ATOM 1021 N N . HIS A 1 121 ? 6.450 3.301 -24.138 1.00 88.69 121 HIS A N 1
ATOM 1022 C CA . HIS A 1 121 ? 7.161 2.829 -25.330 1.00 88.69 121 HIS A CA 1
ATOM 1023 C C . HIS A 1 121 ? 8.449 3.602 -25.648 1.00 88.69 121 HIS A C 1
ATOM 1025 O O . HIS A 1 121 ? 9.123 3.285 -26.626 1.00 88.69 121 HIS A O 1
ATOM 1031 N N . GLN A 1 122 ? 8.793 4.644 -24.882 1.00 85.81 122 GLN A N 1
ATOM 1032 C CA . GLN A 1 122 ? 9.972 5.450 -25.203 1.00 85.81 122 GLN A CA 1
ATOM 1033 C C . GLN A 1 122 ? 11.255 4.691 -24.867 1.00 85.81 122 GLN A C 1
ATOM 1035 O O . GLN A 1 122 ? 11.397 4.105 -23.793 1.00 85.81 122 GLN A O 1
ATOM 1040 N N . GLN A 1 123 ? 12.217 4.748 -25.787 1.00 81.94 123 GLN A N 1
ATOM 1041 C CA . GLN A 1 123 ? 13.537 4.192 -25.552 1.00 81.94 123 GLN A CA 1
ATOM 1042 C C . GLN A 1 123 ? 14.238 4.996 -24.460 1.00 81.94 123 GLN A C 1
ATOM 1044 O O . GLN A 1 123 ? 14.507 6.186 -24.602 1.00 81.94 123 GLN A O 1
ATOM 1049 N N . ILE A 1 124 ? 14.539 4.317 -23.361 1.00 82.56 124 ILE A N 1
ATOM 1050 C CA . ILE A 1 124 ? 15.281 4.906 -22.255 1.00 82.56 124 ILE A CA 1
ATOM 1051 C C . ILE A 1 124 ? 16.747 5.022 -22.663 1.00 82.56 124 ILE A C 1
ATOM 1053 O O . ILE A 1 124 ? 17.322 4.064 -23.185 1.00 82.56 124 ILE A O 1
ATOM 1057 N N . ALA A 1 125 ? 17.352 6.175 -22.381 1.00 75.50 125 ALA A N 1
ATOM 1058 C CA . ALA A 1 125 ? 18.765 6.413 -22.638 1.00 75.50 125 ALA A CA 1
ATOM 1059 C C . ALA A 1 125 ? 19.663 5.365 -21.953 1.00 75.50 125 ALA A C 1
ATOM 1061 O O . ALA A 1 125 ? 19.419 4.953 -20.809 1.00 75.50 125 ALA A O 1
ATOM 1062 N N . GLU A 1 126 ? 20.735 4.968 -22.639 1.00 70.50 126 GLU A N 1
ATOM 1063 C CA . GLU A 1 126 ? 21.757 4.084 -22.079 1.00 70.50 126 GLU A CA 1
ATOM 1064 C C . GLU A 1 126 ? 22.363 4.681 -20.799 1.00 70.50 126 GLU A C 1
ATOM 1066 O O . GLU A 1 126 ? 22.524 5.893 -20.659 1.00 70.50 126 GLU A O 1
ATOM 1071 N N . GLY A 1 127 ? 22.651 3.820 -19.821 1.00 71.94 127 GLY A N 1
ATOM 1072 C CA . GLY A 1 127 ? 23.146 4.238 -18.505 1.00 71.94 127 GLY A CA 1
ATOM 1073 C C . GLY A 1 127 ? 22.069 4.674 -17.499 1.00 71.94 127 GLY A C 1
ATOM 1074 O O . GLY A 1 127 ? 22.405 4.966 -16.355 1.00 71.94 127 GLY A O 1
ATOM 1075 N N . THR A 1 128 ? 20.779 4.661 -17.859 1.00 75.69 128 THR A N 1
ATOM 1076 C CA . THR A 1 128 ? 19.666 4.948 -16.918 1.00 75.69 128 THR A CA 1
ATOM 1077 C C . THR A 1 128 ? 19.319 3.752 -16.012 1.00 75.69 128 THR A C 1
ATOM 1079 O O . THR A 1 128 ? 18.511 3.865 -15.093 1.00 75.69 128 THR A O 1
ATOM 1082 N N . SER A 1 129 ? 19.928 2.583 -16.240 1.00 79.12 129 SER A N 1
ATOM 1083 C CA . SER A 1 129 ? 19.669 1.351 -15.478 1.00 79.12 129 SER A CA 1
ATOM 1084 C C . SER A 1 129 ? 19.921 1.509 -13.978 1.00 79.12 129 SER A C 1
ATOM 1086 O O . SER A 1 129 ? 19.107 1.043 -13.184 1.00 79.12 129 SER A O 1
ATOM 1088 N N . GLN A 1 130 ? 20.994 2.206 -13.592 1.00 79.50 130 GLN A N 1
ATOM 1089 C CA . GLN A 1 130 ? 21.309 2.472 -12.187 1.00 79.50 130 GLN A CA 1
ATOM 1090 C C . GLN A 1 130 ? 20.217 3.322 -11.520 1.00 79.50 130 GLN A C 1
ATOM 1092 O O . GLN A 1 130 ? 19.758 2.994 -10.432 1.00 79.50 130 GLN A O 1
ATOM 1097 N N . TRP A 1 131 ? 19.717 4.352 -12.209 1.00 82.88 131 TRP A N 1
ATOM 1098 C CA . TRP A 1 131 ? 18.669 5.232 -11.673 1.00 82.88 131 TRP A CA 1
ATOM 1099 C C . TRP A 1 131 ? 17.349 4.498 -11.488 1.00 82.88 131 TRP A C 1
ATOM 1101 O O . TRP A 1 131 ? 16.620 4.743 -10.532 1.00 82.88 131 TRP A O 1
ATOM 1111 N N . LEU A 1 132 ? 17.047 3.572 -12.396 1.00 83.50 132 LEU A N 1
ATOM 1112 C CA . LEU A 1 132 ? 15.876 2.713 -12.283 1.00 83.50 132 LEU A CA 1
ATOM 1113 C C . LEU A 1 132 ? 16.017 1.716 -11.135 1.00 83.50 132 LEU A C 1
ATOM 1115 O O . LEU A 1 132 ? 15.039 1.483 -10.430 1.00 83.50 132 LEU A O 1
ATOM 1119 N N . ALA A 1 133 ? 17.209 1.154 -10.924 1.00 85.50 133 ALA A N 1
ATOM 1120 C CA . ALA A 1 133 ? 17.466 0.259 -9.802 1.00 85.50 133 ALA A CA 1
ATOM 1121 C C . ALA A 1 133 ? 17.302 0.971 -8.456 1.00 85.50 133 ALA A C 1
ATOM 1123 O O . ALA A 1 133 ? 16.615 0.455 -7.574 1.00 85.50 133 ALA A O 1
ATOM 1124 N N . GLU A 1 134 ? 17.850 2.179 -8.330 1.00 84.50 134 GLU A N 1
ATOM 1125 C CA . GLU A 1 134 ? 17.675 3.029 -7.149 1.00 84.50 134 GLU A CA 1
ATOM 1126 C C . GLU A 1 134 ? 16.211 3.437 -6.952 1.00 84.50 134 GLU A C 1
ATOM 1128 O O . GLU A 1 134 ? 15.697 3.366 -5.836 1.00 84.50 134 GLU A O 1
ATOM 1133 N N . ALA A 1 135 ? 15.501 3.788 -8.028 1.00 84.44 135 ALA A N 1
ATOM 1134 C CA . ALA A 1 135 ? 14.077 4.091 -7.957 1.00 84.44 135 ALA A CA 1
ATOM 1135 C C . ALA A 1 135 ? 13.242 2.879 -7.510 1.00 84.44 135 ALA A C 1
ATOM 1137 O O . ALA A 1 135 ? 12.303 3.046 -6.737 1.00 84.44 135 ALA A O 1
ATOM 1138 N N . CYS A 1 136 ? 13.591 1.663 -7.943 1.00 88.25 136 CYS A N 1
ATOM 1139 C CA . CYS A 1 136 ? 12.943 0.433 -7.482 1.00 88.25 136 CYS A CA 1
ATOM 1140 C C . CYS A 1 136 ? 13.186 0.187 -5.987 1.00 88.25 136 CYS A C 1
ATOM 1142 O O . CYS A 1 136 ? 12.261 -0.214 -5.284 1.00 88.25 136 CYS A O 1
ATOM 1144 N N . THR A 1 137 ? 14.396 0.457 -5.487 1.00 86.81 137 THR A N 1
ATOM 1145 C CA . THR A 1 137 ? 14.700 0.367 -4.049 1.00 86.81 137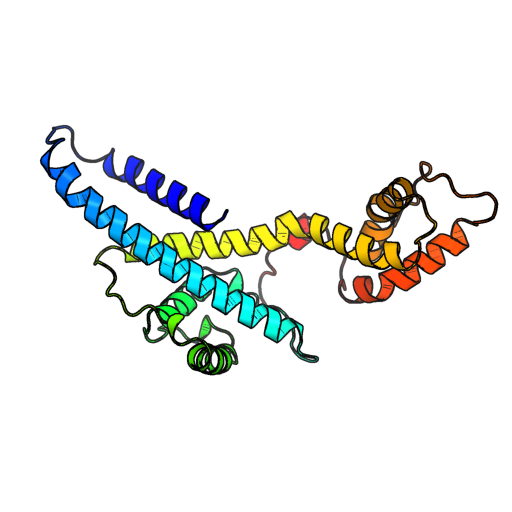 THR A CA 1
ATOM 1146 C C . THR A 1 137 ? 13.899 1.397 -3.269 1.00 86.81 137 THR A C 1
ATOM 1148 O O . THR A 1 137 ? 13.228 1.050 -2.302 1.00 86.81 137 THR A O 1
ATOM 1151 N N . GLU A 1 138 ? 13.903 2.653 -3.716 1.00 85.69 138 GLU A N 1
ATOM 1152 C CA . GLU A 1 138 ? 13.151 3.725 -3.065 1.00 85.69 138 GLU A CA 1
ATOM 1153 C C . GLU A 1 138 ? 11.645 3.440 -3.077 1.00 85.69 138 GLU A C 1
ATOM 1155 O O . GLU A 1 138 ? 10.973 3.733 -2.092 1.00 85.69 138 GLU A O 1
ATOM 1160 N N . LEU A 1 139 ? 11.109 2.845 -4.148 1.00 84.56 139 LEU A N 1
ATOM 1161 C CA . LEU A 1 139 ? 9.718 2.395 -4.213 1.00 84.56 139 LEU A CA 1
ATOM 1162 C C . LEU A 1 139 ? 9.431 1.285 -3.207 1.00 84.56 139 LEU A C 1
ATOM 1164 O O . LEU A 1 139 ? 8.474 1.410 -2.449 1.00 84.56 139 LEU A O 1
ATOM 1168 N N . ALA A 1 140 ? 10.258 0.242 -3.168 1.00 85.62 140 ALA A N 1
ATOM 1169 C CA . ALA A 1 140 ? 10.099 -0.865 -2.231 1.00 85.62 140 ALA A CA 1
ATOM 1170 C C . ALA A 1 140 ? 10.093 -0.363 -0.778 1.00 85.62 140 ALA A C 1
ATOM 1172 O O . ALA A 1 140 ? 9.142 -0.619 -0.035 1.00 85.62 140 ALA A O 1
ATOM 1173 N N . THR A 1 141 ? 11.091 0.449 -0.421 1.00 82.50 141 THR A N 1
ATOM 1174 C CA . THR A 1 141 ? 11.195 1.090 0.893 1.00 82.50 141 THR A CA 1
ATOM 1175 C C . THR A 1 141 ? 10.021 2.027 1.146 1.00 82.50 141 THR A C 1
ATOM 1177 O O . THR A 1 141 ? 9.430 1.988 2.213 1.00 82.50 141 THR A O 1
ATOM 1180 N N . SER A 1 142 ? 9.619 2.841 0.167 1.00 81.88 142 SER A N 1
ATOM 1181 C CA . SER A 1 142 ? 8.484 3.757 0.317 1.00 81.88 142 SER A CA 1
ATOM 1182 C C . SER A 1 142 ? 7.165 3.026 0.543 1.00 81.88 142 SER A C 1
ATOM 1184 O O . SER A 1 142 ? 6.347 3.513 1.312 1.00 81.88 142 SER A O 1
ATOM 1186 N N . TYR A 1 143 ? 6.926 1.894 -0.121 1.00 77.56 143 TYR A N 1
ATOM 1187 C CA . TYR A 1 143 ? 5.719 1.093 0.093 1.00 77.56 143 TYR A CA 1
ATOM 1188 C C . TYR A 1 143 ? 5.739 0.430 1.464 1.00 77.56 143 TYR A C 1
ATOM 1190 O O . TYR A 1 143 ? 4.734 0.488 2.170 1.00 77.56 143 TYR A O 1
ATOM 1198 N N . HIS A 1 144 ? 6.882 -0.132 1.860 1.00 79.81 144 HIS A N 1
ATOM 1199 C CA . HIS A 1 144 ? 7.058 -0.686 3.197 1.00 79.81 144 HIS A CA 1
ATOM 1200 C C . HIS A 1 144 ? 6.810 0.391 4.259 1.00 79.81 144 HIS A C 1
ATOM 1202 O O . HIS A 1 144 ? 5.891 0.263 5.061 1.00 79.81 144 HIS A O 1
ATOM 1208 N N . ASN A 1 145 ? 7.520 1.516 4.176 1.00 77.69 145 ASN A N 1
ATOM 1209 C CA . ASN A 1 145 ? 7.369 2.650 5.080 1.00 77.69 145 ASN A CA 1
ATOM 1210 C C . ASN A 1 145 ? 5.957 3.236 5.047 1.00 77.69 145 ASN A C 1
ATOM 1212 O O . ASN A 1 145 ? 5.412 3.539 6.092 1.00 77.69 145 ASN A O 1
ATOM 1216 N N . SER A 1 146 ? 5.321 3.384 3.884 1.00 74.06 146 SER A N 1
ATOM 1217 C CA . SER A 1 146 ? 3.971 3.954 3.808 1.00 74.06 146 SER A CA 1
ATOM 1218 C C . SER A 1 146 ? 2.932 3.067 4.489 1.00 74.06 146 SER A C 1
ATOM 1220 O O . SER A 1 146 ? 1.991 3.591 5.079 1.00 74.06 146 SER A O 1
ATOM 1222 N N . ILE A 1 147 ? 3.089 1.744 4.426 1.00 70.00 147 ILE A N 1
ATOM 1223 C CA . ILE A 1 147 ? 2.223 0.828 5.171 1.00 70.00 147 ILE A CA 1
ATOM 1224 C C . ILE A 1 147 ? 2.555 0.896 6.659 1.00 70.00 147 ILE A C 1
ATOM 1226 O O . ILE A 1 147 ? 1.648 1.068 7.459 1.00 70.00 147 ILE A O 1
ATOM 1230 N N . MET A 1 148 ? 3.837 0.850 7.008 1.00 69.12 148 MET A N 1
ATOM 1231 C CA . MET A 1 148 ? 4.346 0.851 8.378 1.00 69.12 148 MET A CA 1
ATOM 1232 C C . MET A 1 148 ? 4.070 2.150 9.145 1.00 69.12 148 MET A C 1
ATOM 1234 O O . MET A 1 148 ? 3.376 2.157 10.157 1.00 69.12 148 MET A O 1
ATOM 1238 N N . GLU A 1 149 ? 4.595 3.267 8.646 1.00 72.06 149 GLU A N 1
ATOM 1239 C CA . GLU A 1 149 ? 4.544 4.595 9.265 1.00 72.06 149 GLU A CA 1
ATOM 1240 C C . GLU A 1 149 ? 3.117 5.156 9.312 1.00 72.06 149 GLU A C 1
ATOM 1242 O O . GLU A 1 149 ? 2.801 5.971 10.177 1.00 72.06 149 GLU A O 1
ATOM 1247 N N . HIS A 1 150 ? 2.237 4.738 8.395 1.00 72.62 150 HIS A N 1
ATOM 1248 C CA . HIS A 1 150 ? 0.840 5.174 8.394 1.00 72.62 150 HIS A CA 1
ATOM 1249 C C . HIS A 1 150 ? -0.137 4.121 8.910 1.00 72.62 150 HIS A C 1
ATOM 1251 O O . HIS A 1 150 ? -1.332 4.418 8.926 1.00 72.62 150 HIS A O 1
ATOM 1257 N N . PHE A 1 151 ? 0.323 2.940 9.338 1.00 76.19 151 PHE A N 1
ATOM 1258 C CA . PHE A 1 151 ? -0.556 1.886 9.848 1.00 76.19 151 PHE A CA 1
ATOM 1259 C C . PHE A 1 151 ? -1.428 2.414 10.986 1.00 76.19 151 PHE A C 1
ATOM 1261 O O . PHE A 1 151 ? -2.650 2.426 10.866 1.00 76.19 151 PHE A O 1
ATOM 1268 N N . GLU A 1 152 ? -0.797 2.947 12.036 1.00 81.94 152 GLU A N 1
ATOM 1269 C CA . GLU A 1 152 ? -1.495 3.476 13.209 1.00 81.94 152 GLU A CA 1
ATOM 1270 C C . GLU A 1 152 ? -2.473 4.589 12.812 1.00 81.94 152 GLU A C 1
ATOM 1272 O O . GLU A 1 152 ? -3.658 4.528 13.127 1.00 81.94 152 GLU A O 1
ATOM 1277 N N . SER A 1 153 ? -2.016 5.581 12.041 1.00 82.25 153 SER A N 1
ATOM 1278 C CA . SER A 1 153 ? -2.863 6.705 11.621 1.00 82.25 153 SER A CA 1
ATOM 1279 C C . SER A 1 153 ? -4.067 6.262 10.778 1.00 82.25 153 SER A C 1
ATOM 1281 O O . SER A 1 153 ? -5.170 6.791 10.959 1.00 82.25 153 SER A O 1
ATOM 1283 N N . ARG A 1 154 ? -3.888 5.286 9.879 1.00 81.44 154 ARG A N 1
ATOM 1284 C CA . ARG A 1 154 ? -4.970 4.738 9.047 1.00 81.44 154 ARG A CA 1
ATOM 1285 C C . ARG A 1 154 ? -5.925 3.879 9.861 1.00 81.44 154 ARG A C 1
ATOM 1287 O O . ARG A 1 154 ? -7.132 4.031 9.691 1.00 81.44 154 ARG A O 1
ATOM 1294 N N . LEU A 1 155 ? -5.409 3.041 10.758 1.00 83.94 155 LEU A N 1
ATOM 1295 C CA . LEU A 1 155 ? -6.225 2.220 11.647 1.00 83.94 155 LEU A CA 1
ATOM 1296 C C . LEU A 1 155 ? -7.083 3.104 12.556 1.00 83.94 155 LEU A C 1
ATOM 1298 O O . LEU A 1 155 ? -8.297 2.939 12.586 1.00 83.94 155 LEU A O 1
ATOM 1302 N N . LEU A 1 156 ? -6.490 4.115 13.199 1.00 87.69 156 LEU A N 1
ATOM 1303 C CA . LEU A 1 156 ? -7.223 5.088 14.016 1.00 87.69 156 LEU A CA 1
ATOM 1304 C C . LEU A 1 156 ? -8.298 5.831 13.209 1.00 87.69 156 LEU A C 1
ATOM 1306 O O . LEU A 1 156 ? -9.402 6.036 13.706 1.00 87.69 156 LEU A O 1
ATOM 1310 N N . SER A 1 157 ? -7.998 6.216 11.965 1.00 85.69 157 SER A N 1
ATOM 1311 C CA . SER A 1 157 ? -8.972 6.886 11.089 1.00 85.69 157 SER A CA 1
ATOM 1312 C C . SER A 1 157 ? -10.123 5.958 10.692 1.00 85.69 157 SER A C 1
ATOM 1314 O O . SER A 1 157 ? -11.274 6.389 10.676 1.00 85.69 157 SER A O 1
ATOM 1316 N N . SER A 1 158 ? -9.825 4.687 10.414 1.00 85.19 158 SER A N 1
ATOM 1317 C CA . SER A 1 158 ? -10.827 3.664 10.103 1.00 85.19 158 SER A CA 1
ATOM 1318 C C . SER A 1 158 ? -11.732 3.384 11.305 1.00 85.19 158 SER A C 1
ATOM 1320 O O . SER A 1 158 ? -12.954 3.424 11.182 1.00 85.19 158 SER A O 1
ATOM 1322 N N . LEU A 1 159 ? -11.142 3.200 12.492 1.00 87.44 159 LEU A N 1
ATOM 1323 C CA . LEU A 1 159 ? -11.879 3.018 13.745 1.00 87.44 159 LEU A CA 1
ATOM 1324 C C . LEU A 1 159 ? -12.765 4.226 14.054 1.00 87.44 159 LEU A C 1
ATOM 1326 O O . LEU A 1 159 ? -13.920 4.059 14.435 1.00 87.44 159 LEU A O 1
ATOM 1330 N N . TYR A 1 160 ? -12.254 5.442 13.831 1.00 90.81 160 TYR A N 1
ATOM 1331 C CA . TYR A 1 160 ? -13.049 6.660 13.959 1.00 90.81 160 TYR A CA 1
ATOM 1332 C C . TYR A 1 160 ? -14.241 6.670 13.016 1.00 90.81 160 TYR A C 1
ATOM 1334 O O . TYR A 1 160 ? -15.350 6.943 13.459 1.00 90.81 160 TYR A O 1
ATOM 1342 N N . TYR A 1 161 ? -14.036 6.334 11.746 1.00 87.19 161 TYR A N 1
ATOM 1343 C CA . TYR A 1 161 ? -15.122 6.279 10.775 1.00 87.19 161 TYR A CA 1
ATOM 1344 C C . TYR A 1 161 ? -16.190 5.237 11.145 1.00 87.19 161 TYR A C 1
ATOM 1346 O O . TYR A 1 161 ? -17.379 5.546 11.090 1.00 87.19 161 TYR A O 1
ATOM 1354 N N . CYS A 1 162 ? -15.779 4.038 11.573 1.00 85.12 162 CYS A N 1
ATOM 1355 C CA . CYS A 1 162 ? -16.704 2.980 11.990 1.00 85.12 162 CYS A CA 1
ATOM 1356 C C . CYS A 1 162 ? -17.541 3.428 13.195 1.00 85.12 162 CYS A C 1
ATOM 1358 O O . CYS A 1 162 ? -18.768 3.411 13.152 1.00 85.12 162 CYS A O 1
ATOM 1360 N N . LEU A 1 163 ? -16.878 3.916 14.244 1.00 87.69 163 LEU A N 1
ATOM 1361 C CA . LEU A 1 163 ? -17.539 4.256 15.501 1.00 87.69 163 LEU A CA 1
ATOM 1362 C C . LEU A 1 163 ? -18.308 5.582 15.431 1.00 87.69 163 LEU A C 1
ATOM 1364 O O . LEU A 1 163 ? -19.297 5.742 16.136 1.00 87.69 163 LEU A O 1
ATOM 1368 N N . GLN A 1 164 ? -17.913 6.539 14.588 1.00 88.31 164 GLN A N 1
ATOM 1369 C CA . GLN A 1 164 ? -18.628 7.816 14.464 1.00 88.31 164 GLN A CA 1
ATOM 1370 C C . GLN A 1 164 ? -20.065 7.623 13.964 1.00 88.31 164 GLN A C 1
ATOM 1372 O O . GLN A 1 164 ? -20.965 8.328 14.421 1.00 88.31 164 GLN A O 1
ATOM 1377 N N . ASN A 1 165 ? -20.284 6.677 13.048 1.00 82.88 165 ASN A N 1
ATOM 1378 C CA . ASN A 1 165 ? -21.620 6.388 12.525 1.00 82.88 165 ASN A CA 1
ATOM 1379 C C . ASN A 1 165 ? -22.509 5.711 13.576 1.00 82.88 165 ASN A C 1
ATOM 1381 O O . ASN A 1 165 ? -23.706 5.981 13.626 1.00 82.88 165 ASN A O 1
ATOM 1385 N N . THR A 1 166 ? -21.922 4.886 14.442 1.00 83.69 166 THR A N 1
ATOM 1386 C CA . THR A 1 166 ? -22.641 4.183 15.515 1.00 83.69 166 THR A CA 1
ATOM 1387 C C . THR A 1 166 ? -22.884 5.090 16.730 1.00 83.69 166 THR A C 1
ATOM 1389 O O . THR A 1 166 ? -23.938 5.034 17.358 1.00 83.69 166 THR A O 1
ATOM 1392 N N . PHE A 1 167 ? -21.951 5.997 17.034 1.00 84.44 167 PHE A N 1
ATOM 1393 C CA . PHE A 1 167 ? -21.980 6.888 18.200 1.00 84.44 167 PHE A CA 1
ATOM 1394 C C . PHE A 1 167 ? -22.150 8.367 17.813 1.00 84.44 167 PHE A C 1
ATOM 1396 O O . PHE A 1 167 ? -21.471 9.240 18.357 1.00 84.44 167 PHE A O 1
ATOM 1403 N N . MET A 1 168 ? -23.077 8.672 16.896 1.00 83.12 168 MET A N 1
ATOM 1404 C CA . MET A 1 168 ? -23.293 10.032 16.363 1.00 83.12 168 MET A CA 1
ATOM 1405 C C . MET A 1 168 ? -23.557 11.107 17.429 1.00 83.12 168 MET A C 1
ATOM 1407 O O . MET A 1 168 ? -23.235 12.274 17.220 1.00 83.12 168 MET A O 1
ATOM 1411 N N . SER A 1 169 ? -24.156 10.733 18.563 1.00 82.62 169 SER A N 1
ATOM 1412 C CA . SER A 1 169 ? -24.492 11.648 19.661 1.00 82.62 169 SER A CA 1
ATOM 1413 C C . SER A 1 169 ? -23.351 11.870 20.660 1.00 82.62 169 SER A C 1
ATOM 1415 O O . SER A 1 169 ? -23.503 12.662 21.591 1.00 82.62 169 SER A O 1
ATOM 1417 N N . MET A 1 170 ? -22.228 11.160 20.520 1.00 84.31 170 MET A N 1
ATOM 1418 C CA . MET A 1 170 ? -21.074 11.311 21.402 1.00 84.31 170 MET A CA 1
ATOM 1419 C C . MET A 1 170 ? -20.236 12.528 21.000 1.00 84.31 170 MET A C 1
ATOM 1421 O O . MET A 1 170 ? -20.049 12.810 19.819 1.00 84.31 170 MET A O 1
ATOM 1425 N N . ASP A 1 171 ? -19.666 13.222 21.990 1.00 87.06 171 ASP A N 1
ATOM 1426 C CA . ASP A 1 171 ? -18.704 14.289 21.718 1.00 87.06 171 ASP A CA 1
ATOM 1427 C C . ASP A 1 171 ? -17.491 13.750 20.920 1.00 87.06 171 ASP A C 1
ATOM 1429 O O . ASP A 1 171 ? -16.827 12.805 21.368 1.00 87.06 171 ASP A O 1
ATOM 1433 N N . PRO A 1 172 ? -17.140 14.353 19.766 1.00 87.62 172 PRO A N 1
ATOM 1434 C CA . PRO A 1 172 ? -16.046 13.872 18.926 1.00 87.62 172 PRO A CA 1
ATOM 1435 C C . PRO A 1 172 ? -14.678 13.833 19.616 1.00 87.62 172 PRO A C 1
ATOM 1437 O O . PRO A 1 172 ? -13.817 13.053 19.199 1.00 87.62 172 PRO A O 1
ATOM 1440 N N . LYS A 1 173 ? -14.427 14.662 20.644 1.00 88.88 173 LYS A N 1
ATOM 1441 C CA . LYS A 1 173 ? -13.151 14.613 21.381 1.00 88.88 173 LYS A CA 1
ATOM 1442 C C . LYS A 1 173 ? -13.103 13.381 22.276 1.00 88.88 173 LYS A C 1
ATOM 1444 O O . LYS A 1 173 ? -12.104 12.665 22.238 1.00 88.88 173 LYS A O 1
ATOM 1449 N N . ASN A 1 174 ? -14.186 13.098 22.999 1.00 88.38 174 ASN A N 1
ATOM 1450 C CA . ASN A 1 174 ? -14.317 11.871 23.786 1.00 88.38 174 ASN A CA 1
ATOM 1451 C C . ASN A 1 174 ? -14.173 10.624 22.907 1.00 88.38 174 ASN A C 1
ATOM 1453 O O . ASN A 1 174 ? -13.391 9.733 23.238 1.00 88.38 174 ASN A O 1
ATOM 1457 N N . LEU A 1 175 ? -14.837 10.601 21.746 1.00 89.25 175 LEU A N 1
ATOM 1458 C CA . LEU A 1 175 ? -14.735 9.485 20.806 1.00 89.25 175 LEU A CA 1
ATOM 1459 C C . LEU A 1 175 ? -13.285 9.264 20.340 1.00 89.25 175 LEU A C 1
ATOM 1461 O O . LEU A 1 175 ? -12.781 8.143 20.392 1.00 89.25 175 LEU A O 1
ATOM 1465 N N . LYS A 1 176 ? -12.566 10.332 19.966 1.00 90.75 176 LYS A N 1
ATOM 1466 C CA . LYS A 1 176 ? -11.142 10.246 19.584 1.00 90.75 176 LYS A CA 1
ATOM 1467 C C . LYS A 1 176 ? -10.255 9.696 20.704 1.00 90.75 176 LYS A C 1
ATOM 1469 O O . LYS A 1 176 ? -9.324 8.944 20.416 1.00 90.75 176 LYS A O 1
ATOM 1474 N N . VAL A 1 177 ? -10.528 10.053 21.960 1.00 90.38 177 VAL A N 1
ATOM 1475 C CA . VAL A 1 177 ? -9.796 9.520 23.120 1.00 90.38 177 VAL A CA 1
ATOM 1476 C C . VAL A 1 177 ? -10.073 8.028 23.300 1.00 90.38 177 VAL A C 1
ATOM 1478 O O . VAL A 1 177 ? -9.121 7.262 23.450 1.00 90.38 177 VAL A O 1
ATOM 1481 N N . ILE A 1 178 ? -11.338 7.601 23.224 1.00 89.88 178 ILE A N 1
ATOM 1482 C CA . ILE A 1 178 ? -11.720 6.180 23.310 1.00 89.88 178 ILE A CA 1
ATOM 1483 C C . ILE A 1 178 ? -11.032 5.375 22.202 1.00 89.88 178 ILE A C 1
ATOM 1485 O O . ILE A 1 178 ? -10.464 4.318 22.465 1.00 89.88 178 ILE A O 1
ATOM 1489 N N . ILE A 1 179 ? -11.011 5.890 20.973 1.00 90.62 179 ILE A N 1
ATOM 1490 C CA . ILE A 1 179 ? -10.362 5.216 19.844 1.00 90.62 179 ILE A CA 1
ATOM 1491 C C . ILE A 1 179 ? -8.869 5.042 20.082 1.00 90.62 179 ILE A C 1
ATOM 1493 O O . ILE A 1 179 ? -8.345 3.940 19.935 1.00 90.62 179 ILE A O 1
ATOM 1497 N N . LYS A 1 180 ? -8.187 6.123 20.468 1.00 90.19 180 LYS A N 1
ATOM 1498 C CA . LYS A 1 180 ? -6.733 6.115 20.625 1.00 90.19 180 LYS A CA 1
ATOM 1499 C C . LYS A 1 180 ? -6.271 5.271 21.811 1.00 90.19 180 LYS A C 1
ATOM 1501 O O . LYS A 1 180 ? -5.261 4.589 21.701 1.00 90.19 180 LYS A O 1
ATOM 1506 N N . VAL A 1 181 ? -6.963 5.359 22.946 1.00 89.12 181 VAL A N 1
ATOM 1507 C CA . VAL A 1 181 ? -6.507 4.738 24.200 1.00 89.12 181 VAL A CA 1
ATOM 1508 C C . VAL A 1 181 ? -7.064 3.327 24.367 1.00 89.12 181 VAL A C 1
ATOM 1510 O O . VAL A 1 181 ? -6.334 2.455 24.814 1.00 89.12 181 VAL A O 1
ATOM 1513 N N . TYR A 1 182 ? -8.319 3.087 23.981 1.00 90.56 182 TYR A N 1
ATOM 1514 C CA . TYR A 1 182 ? -8.994 1.808 24.210 1.00 90.56 182 TYR A CA 1
ATOM 1515 C C . TYR A 1 182 ? -9.090 0.963 22.933 1.00 90.56 182 TYR A C 1
ATOM 1517 O O . TYR A 1 182 ? -8.552 -0.139 22.884 1.00 90.56 182 TYR A O 1
ATOM 1525 N N . CYS A 1 183 ? -9.730 1.480 21.876 1.00 90.81 183 CYS A N 1
ATOM 1526 C CA . CYS A 1 183 ? -10.050 0.674 20.685 1.00 90.81 183 CYS A CA 1
ATOM 1527 C C . CYS A 1 183 ? -8.794 0.205 19.953 1.00 90.81 183 CYS A C 1
ATOM 1529 O O . CYS A 1 183 ? -8.720 -0.945 19.539 1.00 90.81 183 CYS A O 1
ATOM 1531 N N . TYR A 1 184 ? -7.801 1.087 19.809 1.00 89.81 184 TYR A N 1
ATOM 1532 C CA . TYR A 1 184 ? -6.530 0.746 19.181 1.00 89.81 184 TYR A CA 1
ATOM 1533 C C . TYR A 1 184 ? -5.845 -0.427 19.894 1.00 89.81 184 TYR A C 1
ATOM 1535 O O . TYR A 1 184 ? -5.459 -1.388 19.241 1.00 89.81 184 TYR A O 1
ATOM 1543 N N . GLN A 1 185 ? -5.769 -0.389 21.228 1.00 89.25 185 GLN A N 1
ATOM 1544 C CA . GLN A 1 185 ? -5.201 -1.479 22.028 1.00 89.25 185 GLN A CA 1
ATOM 1545 C C . GLN A 1 185 ? -6.021 -2.766 21.881 1.00 89.25 185 GLN A C 1
ATOM 1547 O O . GLN A 1 185 ? -5.463 -3.827 21.619 1.00 89.25 185 GLN A O 1
ATOM 1552 N N . TYR A 1 186 ? -7.350 -2.666 21.972 1.00 89.38 186 TYR A N 1
ATOM 1553 C CA . TYR A 1 186 ? -8.249 -3.813 21.838 1.00 89.38 186 TYR A CA 1
ATOM 1554 C C . TYR A 1 186 ? -8.087 -4.531 20.490 1.00 89.38 186 TYR A C 1
ATOM 1556 O O . TYR A 1 186 ? -7.976 -5.755 20.433 1.00 89.38 186 TYR A O 1
ATOM 1564 N N . VAL A 1 187 ? -8.044 -3.758 19.405 1.00 88.75 187 VAL A N 1
ATOM 1565 C CA . VAL A 1 187 ? -7.914 -4.260 18.033 1.00 88.75 187 VAL A CA 1
ATOM 1566 C C . VAL A 1 187 ? -6.512 -4.815 17.765 1.00 88.75 187 VAL A C 1
ATOM 1568 O O . VAL A 1 187 ? -6.382 -5.820 17.074 1.00 88.75 187 VAL A O 1
ATOM 1571 N N . CYS A 1 188 ? -5.472 -4.231 18.364 1.00 87.31 188 CYS A N 1
ATOM 1572 C CA . CYS A 1 188 ? -4.089 -4.710 18.270 1.00 87.31 188 CYS A CA 1
ATOM 1573 C C . CYS A 1 188 ? -3.760 -5.891 19.206 1.00 87.31 188 CYS A C 1
ATOM 1575 O O . CYS A 1 188 ? -2.587 -6.252 19.319 1.00 87.31 188 CYS A O 1
ATOM 1577 N N . GLN A 1 189 ? -4.765 -6.508 19.844 1.00 85.12 189 GLN A N 1
ATOM 1578 C CA . GLN A 1 189 ? -4.619 -7.628 20.789 1.00 85.12 189 GLN A CA 1
ATOM 1579 C C . GLN A 1 189 ? -3.764 -7.284 22.031 1.00 85.12 189 GLN A C 1
ATOM 1581 O O . GLN A 1 189 ? -3.090 -8.149 22.595 1.00 85.12 189 GLN A O 1
ATOM 1586 N N . ASP A 1 190 ? -3.768 -6.016 22.448 1.00 86.12 190 ASP A N 1
ATOM 1587 C CA . ASP A 1 190 ? -3.224 -5.561 23.732 1.00 86.12 190 ASP A CA 1
ATOM 1588 C C . ASP A 1 190 ? -4.283 -5.654 24.849 1.00 86.12 190 ASP A C 1
ATOM 1590 O O . ASP A 1 190 ? -5.434 -6.022 24.620 1.00 86.12 190 ASP A O 1
ATOM 1594 N N . GLU A 1 191 ? -3.901 -5.290 26.077 1.00 85.81 191 GLU A N 1
ATOM 1595 C CA . GLU A 1 191 ? -4.826 -5.104 27.199 1.00 85.81 191 GLU A CA 1
ATOM 1596 C C . GLU A 1 191 ? -5.382 -3.669 27.184 1.00 85.81 191 GLU A C 1
ATOM 1598 O O . GLU A 1 191 ? -4.657 -2.731 27.530 1.00 85.81 191 GLU A O 1
ATOM 1603 N N . PRO A 1 192 ? -6.643 -3.451 26.763 1.00 86.31 192 PRO A N 1
ATOM 1604 C CA . PRO A 1 192 ? -7.163 -2.111 26.550 1.00 86.31 192 PRO A CA 1
ATOM 1605 C C . PRO A 1 192 ? -7.489 -1.410 27.870 1.00 86.31 192 PRO A C 1
ATOM 1607 O O . PRO A 1 192 ? -8.245 -1.917 28.705 1.00 86.31 192 PRO A O 1
ATOM 1610 N N . ILE A 1 193 ? -6.979 -0.191 28.039 1.00 85.31 193 ILE A N 1
ATOM 1611 C CA . ILE A 1 193 ? -7.225 0.618 29.237 1.00 85.31 193 ILE A CA 1
ATOM 1612 C C . ILE A 1 193 ? -8.300 1.659 28.941 1.00 85.31 193 ILE A C 1
ATOM 1614 O O . ILE A 1 193 ? -8.208 2.445 27.999 1.00 85.31 193 ILE A O 1
ATOM 1618 N N . TRP A 1 194 ? -9.341 1.706 29.771 1.00 83.75 194 TRP A N 1
ATOM 1619 C CA . TRP A 1 194 ? -10.350 2.754 29.648 1.00 83.75 194 TRP A CA 1
ATOM 1620 C C . TRP A 1 194 ? -9.822 4.078 30.200 1.00 83.75 194 TRP A C 1
ATOM 1622 O O . TRP A 1 194 ? -9.374 4.143 31.344 1.00 83.75 194 TRP A O 1
ATOM 1632 N N . SER A 1 195 ? -9.907 5.152 29.414 1.00 80.75 195 SER A N 1
ATOM 1633 C CA . SER A 1 195 ? -9.415 6.458 29.850 1.00 80.75 195 SER A CA 1
ATOM 1634 C C . SER A 1 195 ? -10.352 7.115 30.868 1.00 80.75 195 SER A C 1
ATOM 1636 O O . SER A 1 195 ? -11.533 7.321 30.594 1.00 80.75 195 SER A O 1
ATOM 1638 N N . ASN A 1 196 ? -9.798 7.549 32.004 1.00 78.69 196 ASN A N 1
ATOM 1639 C CA . ASN A 1 196 ? -10.516 8.337 33.018 1.00 78.69 196 ASN A CA 1
ATOM 1640 C C . ASN A 1 196 ? -10.852 9.766 32.551 1.00 78.69 196 ASN A C 1
ATOM 1642 O O . ASN A 1 196 ? -11.619 10.462 33.204 1.00 78.69 196 ASN A O 1
ATOM 1646 N N . SER A 1 197 ? -10.265 10.216 31.436 1.00 77.81 197 SER A N 1
ATOM 1647 C CA . SER A 1 197 ? -10.520 11.547 30.866 1.00 77.81 197 SER A CA 1
ATOM 1648 C C . SER A 1 197 ? -11.822 11.631 30.063 1.00 77.81 197 SER A C 1
ATOM 1650 O O . SER A 1 197 ? -12.256 12.724 29.706 1.00 77.81 197 SER A O 1
ATOM 1652 N N . VAL A 1 198 ? -12.457 10.488 29.786 1.00 78.25 198 VAL A N 1
ATOM 1653 C CA . VAL A 1 198 ? -13.727 10.415 29.063 1.00 78.25 198 VAL A CA 1
ATOM 1654 C C . VAL A 1 198 ? -14.867 10.681 30.040 1.00 78.25 198 VAL A C 1
ATOM 1656 O O . VAL A 1 198 ? -15.182 9.847 30.889 1.00 78.25 198 VAL A O 1
ATOM 1659 N N . VAL A 1 199 ? -15.510 11.837 29.896 1.00 72.12 199 VAL A N 1
ATOM 1660 C CA . VAL A 1 199 ? -16.712 12.177 30.665 1.00 72.12 199 VAL A CA 1
ATOM 1661 C C . VAL A 1 199 ? -17.923 11.549 29.979 1.00 72.12 199 VAL A C 1
ATOM 1663 O O . VAL A 1 199 ? -18.328 11.978 28.898 1.00 72.12 199 VAL A O 1
ATOM 1666 N N . LEU A 1 200 ? -18.488 10.511 30.595 1.00 72.31 200 LEU A N 1
ATOM 1667 C CA . LEU A 1 200 ? -19.715 9.866 30.132 1.00 72.31 200 LEU A CA 1
ATOM 1668 C C . LEU A 1 200 ? -20.943 10.597 30.685 1.00 72.31 200 LEU A C 1
ATOM 1670 O O . LEU A 1 200 ? -20.917 11.130 31.794 1.00 72.31 200 LEU A O 1
ATOM 1674 N N . SER A 1 201 ? -22.034 10.617 29.916 1.00 68.50 201 SER A N 1
ATOM 1675 C CA . SER A 1 201 ? -23.320 11.085 30.443 1.00 68.50 201 SER A CA 1
ATOM 1676 C C . SER A 1 201 ? -23.792 10.153 31.565 1.00 68.50 201 SER A C 1
ATOM 1678 O O . SER A 1 201 ? -23.527 8.954 31.514 1.00 68.50 201 SER A O 1
ATOM 1680 N N . ALA A 1 202 ? -24.542 10.676 32.538 1.00 61.28 202 ALA A N 1
ATOM 1681 C CA . ALA A 1 202 ? -25.028 9.903 33.689 1.00 61.28 202 ALA A CA 1
ATOM 1682 C C . ALA A 1 202 ? -25.864 8.657 33.314 1.00 61.28 202 ALA A C 1
ATOM 1684 O O . ALA A 1 202 ? -26.021 7.756 34.128 1.00 61.28 202 ALA A O 1
ATOM 1685 N N . SER A 1 203 ? -26.382 8.599 32.082 1.00 62.16 203 SER A N 1
ATOM 1686 C CA . SER A 1 203 ? -27.160 7.471 31.550 1.00 62.16 203 SER A CA 1
ATOM 1687 C C . SER A 1 203 ? -26.318 6.341 30.943 1.00 62.16 203 SER A C 1
ATOM 1689 O O . SER A 1 203 ? -26.844 5.261 30.683 1.00 62.16 203 SER A O 1
ATOM 1691 N N . LEU A 1 204 ? -25.023 6.568 30.700 1.00 67.38 204 LEU A N 1
ATOM 1692 C CA . LEU A 1 204 ? -24.172 5.644 29.958 1.00 67.38 204 LEU A CA 1
ATOM 1693 C C . LEU A 1 204 ? -23.200 4.930 30.904 1.00 67.38 204 LEU A C 1
ATOM 1695 O O . LEU A 1 204 ? -22.206 5.500 31.353 1.00 67.38 204 LEU A O 1
ATOM 1699 N N . ILE A 1 205 ? -23.485 3.662 31.195 1.00 73.62 205 ILE A N 1
ATOM 1700 C CA . ILE A 1 205 ? -22.605 2.811 32.001 1.00 73.62 205 ILE A CA 1
ATOM 1701 C C . ILE A 1 205 ? -21.393 2.421 31.149 1.00 73.62 205 ILE A C 1
ATOM 1703 O O . ILE A 1 205 ? -21.542 1.934 30.027 1.00 73.62 205 ILE A O 1
ATOM 1707 N N . LYS A 1 206 ? -20.189 2.618 31.697 1.00 75.94 206 LYS A N 1
ATOM 1708 C CA . LYS A 1 206 ? -18.906 2.310 31.044 1.00 75.94 206 LYS A CA 1
ATOM 1709 C C . LYS A 1 206 ? -18.880 0.910 30.419 1.00 75.94 206 LYS A C 1
ATOM 1711 O O . LYS A 1 206 ? -18.452 0.782 29.279 1.00 75.94 206 LYS A O 1
ATOM 1716 N N . ASP A 1 207 ? -19.360 -0.099 31.141 1.00 75.75 207 ASP A N 1
ATOM 1717 C CA . ASP A 1 207 ? -19.314 -1.501 30.703 1.00 75.75 207 ASP A CA 1
ATOM 1718 C C . ASP A 1 207 ? -20.250 -1.791 29.521 1.00 75.75 207 ASP A C 1
ATOM 1720 O O . ASP A 1 207 ? -19.943 -2.611 28.660 1.00 75.75 207 ASP A O 1
ATOM 1724 N N . VAL A 1 208 ? -21.373 -1.072 29.429 1.00 80.38 208 VAL A N 1
ATOM 1725 C CA . VAL A 1 208 ? -22.294 -1.174 28.286 1.00 80.38 208 VAL A CA 1
ATOM 1726 C C . VAL A 1 208 ? -21.668 -0.531 27.052 1.00 80.38 208 VAL A C 1
ATOM 1728 O O . VAL A 1 208 ? -21.702 -1.098 25.960 1.00 80.38 208 VAL A O 1
ATOM 1731 N N . LEU A 1 209 ? -21.051 0.642 27.223 1.00 83.12 209 LEU A N 1
ATOM 1732 C CA . LEU A 1 209 ? -20.378 1.328 26.126 1.00 83.12 209 LEU A CA 1
ATOM 1733 C C . LEU A 1 209 ? -19.171 0.530 25.617 1.00 83.12 209 LEU A C 1
ATOM 1735 O O . LEU A 1 209 ? -19.013 0.393 24.407 1.00 83.12 209 LEU A O 1
ATOM 1739 N N . SER A 1 210 ? -18.330 0.001 26.509 1.00 83.62 210 SER A N 1
ATOM 1740 C CA . SER A 1 210 ? -17.182 -0.817 26.108 1.00 83.62 210 SER A CA 1
ATOM 1741 C C . SER A 1 210 ? -17.625 -2.102 25.406 1.00 83.62 210 SER A C 1
ATOM 1743 O O . SER A 1 210 ? -17.011 -2.475 24.411 1.00 83.62 210 SER A O 1
ATOM 1745 N N . GLY A 1 211 ? -18.728 -2.722 25.842 1.00 85.38 211 GLY A N 1
ATOM 1746 C CA . GLY A 1 211 ? -19.344 -3.859 25.157 1.00 85.38 211 GLY A CA 1
ATOM 1747 C C . GLY A 1 211 ? -19.730 -3.547 23.707 1.00 85.38 211 GLY A C 1
ATOM 1748 O O . GLY A 1 211 ? -19.330 -4.275 22.800 1.00 85.38 211 GLY A O 1
ATOM 1749 N N . HIS A 1 212 ? -20.432 -2.435 23.469 1.00 86.31 212 HIS A N 1
ATOM 1750 C CA . HIS A 1 212 ? -20.790 -2.017 22.108 1.00 86.31 212 HIS A CA 1
ATOM 1751 C C . HIS A 1 212 ? -19.568 -1.628 21.269 1.00 86.31 212 HIS A C 1
ATOM 1753 O O . HIS A 1 212 ? -19.470 -2.021 20.113 1.00 86.31 212 HIS A O 1
ATOM 1759 N N . VAL A 1 213 ? -18.608 -0.897 21.842 1.00 88.00 213 VAL A N 1
ATOM 1760 C CA . VAL A 1 213 ? -17.357 -0.558 21.145 1.00 88.00 213 VAL A CA 1
ATOM 1761 C C . VAL A 1 213 ? -16.615 -1.826 20.716 1.00 88.00 213 VAL A C 1
ATOM 1763 O O . VAL A 1 213 ? -16.164 -1.911 19.577 1.00 88.00 213 VAL A O 1
ATOM 1766 N N . ASN A 1 214 ? -16.531 -2.827 21.593 1.00 90.12 214 ASN A N 1
ATOM 1767 C CA . ASN A 1 214 ? -15.898 -4.104 21.282 1.00 90.12 214 ASN A CA 1
ATOM 1768 C C . ASN A 1 214 ? -16.617 -4.824 20.139 1.00 90.12 214 ASN A C 1
ATOM 1770 O O . ASN A 1 214 ? -15.956 -5.283 19.214 1.00 90.12 214 ASN A O 1
ATOM 1774 N N . GLN A 1 215 ? -17.951 -4.859 20.162 1.00 90.12 215 GLN A N 1
ATOM 1775 C CA . GLN A 1 215 ? -18.754 -5.460 19.096 1.00 90.12 215 GLN A CA 1
ATOM 1776 C C . GLN A 1 215 ? -18.486 -4.809 17.730 1.00 90.12 215 GLN A C 1
ATOM 1778 O O . GLN A 1 215 ? -18.303 -5.514 16.740 1.00 90.12 215 GLN A O 1
ATOM 1783 N N . GLU A 1 216 ? -18.400 -3.480 17.682 1.00 88.31 216 GLU A N 1
ATOM 1784 C CA . GLU A 1 216 ? -18.106 -2.736 16.450 1.00 88.31 216 GLU A CA 1
ATOM 1785 C C . GLU A 1 216 ? -16.650 -2.913 15.985 1.00 88.31 216 GLU A C 1
ATOM 1787 O O . GLU A 1 216 ? -16.356 -2.873 14.790 1.00 88.31 216 GLU A O 1
ATOM 1792 N N . CYS A 1 217 ? -15.714 -3.101 16.918 1.00 88.25 217 CYS A N 1
ATOM 1793 C CA . CYS A 1 217 ? -14.296 -3.308 16.619 1.00 88.25 217 CYS A CA 1
ATOM 1794 C C . CYS A 1 217 ? -13.938 -4.765 16.279 1.00 88.25 217 CYS A C 1
ATOM 1796 O O . CYS A 1 217 ? -12.888 -4.995 15.672 1.00 88.25 217 CYS A O 1
ATOM 1798 N N . GLU A 1 218 ? -14.780 -5.738 16.634 1.00 88.25 218 GLU A N 1
ATOM 1799 C CA . GLU A 1 218 ? -14.504 -7.169 16.466 1.00 88.25 218 GLU A CA 1
ATOM 1800 C C . GLU A 1 218 ? -14.174 -7.568 15.015 1.00 88.25 218 GLU A C 1
ATOM 1802 O O . GLU A 1 218 ? -13.167 -8.253 14.817 1.00 88.25 218 GLU A O 1
ATOM 1807 N N . PRO A 1 219 ? -14.896 -7.094 13.974 1.00 84.12 219 PRO A N 1
ATOM 1808 C CA . PRO A 1 219 ? -14.559 -7.430 12.590 1.00 84.12 219 PRO A CA 1
ATOM 1809 C C . PRO A 1 219 ? -13.135 -7.022 12.200 1.00 84.12 219 PRO A C 1
ATOM 1811 O O . PRO A 1 219 ? -12.492 -7.708 11.413 1.00 84.12 219 PRO A O 1
ATOM 1814 N N . ILE A 1 220 ? -12.624 -5.919 12.760 1.00 83.19 220 ILE A N 1
ATOM 1815 C CA . ILE A 1 220 ? -11.263 -5.435 12.498 1.00 83.19 220 ILE A CA 1
ATOM 1816 C C . ILE A 1 220 ? -10.253 -6.222 13.337 1.00 83.19 220 ILE A C 1
ATOM 1818 O O . ILE A 1 220 ? -9.190 -6.588 12.839 1.00 83.19 220 ILE A O 1
ATOM 1822 N N . LYS A 1 221 ? -10.588 -6.521 14.594 1.00 84.12 221 LYS A N 1
ATOM 1823 C CA . LYS A 1 221 ? -9.739 -7.306 15.495 1.00 84.12 221 LYS A CA 1
ATOM 1824 C C . LYS A 1 221 ? -9.476 -8.716 14.963 1.00 84.12 221 LYS A C 1
ATOM 1826 O O . LYS A 1 221 ? -8.347 -9.184 15.045 1.00 84.12 221 LYS A O 1
ATOM 1831 N N . VAL A 1 222 ? -10.472 -9.374 14.367 1.00 81.44 222 VAL A N 1
ATOM 1832 C CA . VAL A 1 222 ? -10.311 -10.714 13.766 1.00 81.44 222 VAL A CA 1
ATOM 1833 C C . VAL A 1 222 ? -9.297 -10.713 12.612 1.00 81.44 222 VAL A C 1
ATOM 1835 O O . VAL A 1 222 ? -8.604 -11.709 12.407 1.00 81.44 222 VAL A O 1
ATOM 1838 N N . LEU A 1 223 ? -9.146 -9.593 11.895 1.00 77.88 223 LEU A N 1
ATOM 1839 C CA . LEU A 1 223 ? -8.121 -9.443 10.851 1.00 77.88 223 LEU A CA 1
ATOM 1840 C C . LEU A 1 223 ? -6.703 -9.325 11.433 1.00 77.88 223 LEU A C 1
ATOM 1842 O O . LEU A 1 223 ? -5.723 -9.580 10.735 1.00 77.88 223 LEU A O 1
ATOM 1846 N N . ILE A 1 224 ? -6.584 -8.946 12.707 1.00 79.56 224 ILE A N 1
ATOM 1847 C CA . ILE A 1 224 ? -5.325 -8.809 13.437 1.00 79.56 224 ILE A CA 1
ATOM 1848 C C . ILE A 1 224 ? -5.178 -10.024 14.356 1.00 79.56 224 ILE A C 1
ATOM 1850 O O . ILE A 1 224 ? -5.491 -10.002 15.542 1.00 79.56 224 ILE A O 1
ATOM 1854 N N . ASN A 1 225 ? -4.708 -11.127 13.783 1.00 71.38 225 ASN A N 1
ATOM 1855 C CA . ASN A 1 225 ? -4.615 -12.424 14.463 1.00 71.38 225 ASN A CA 1
ATOM 1856 C C . ASN A 1 225 ? -3.456 -12.544 15.473 1.00 71.38 225 ASN A C 1
ATOM 1858 O O . ASN A 1 225 ? -3.315 -13.575 16.129 1.00 71.38 225 ASN A O 1
ATOM 1862 N N . GLN A 1 226 ? -2.622 -11.515 15.598 1.00 77.00 226 GLN A N 1
ATOM 1863 C CA . GLN A 1 226 ? -1.487 -11.481 16.511 1.00 77.00 226 GLN A CA 1
ATOM 1864 C C . GLN A 1 226 ? -1.333 -10.095 17.117 1.00 77.00 226 GLN A C 1
ATOM 1866 O O . GLN A 1 226 ? -1.764 -9.097 16.542 1.00 77.00 226 GLN A O 1
ATOM 1871 N N . ARG A 1 227 ? -0.666 -10.037 18.269 1.00 79.00 227 ARG A N 1
ATOM 1872 C CA . ARG A 1 227 ? -0.337 -8.776 18.922 1.00 79.00 227 ARG A CA 1
ATOM 1873 C C . ARG A 1 227 ? 0.517 -7.907 18.008 1.00 79.00 227 ARG A C 1
ATOM 1875 O O . ARG A 1 227 ? 1.577 -8.339 17.554 1.00 79.00 227 ARG A O 1
ATOM 1882 N N . ILE A 1 228 ? 0.055 -6.685 17.765 1.00 74.19 228 ILE A N 1
ATOM 1883 C CA . ILE A 1 228 ? 0.733 -5.727 16.897 1.00 74.19 228 ILE A CA 1
ATOM 1884 C C . ILE A 1 228 ? 1.475 -4.686 17.738 1.00 74.19 228 ILE A C 1
ATOM 1886 O O . ILE A 1 228 ? 0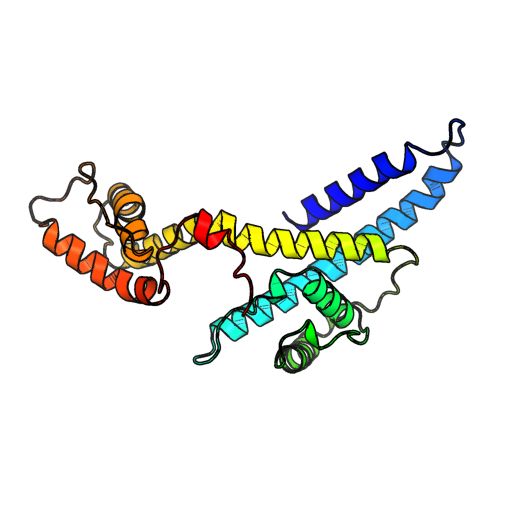.876 -3.906 18.469 1.00 74.19 228 ILE A O 1
ATOM 1890 N N . SER A 1 229 ? 2.792 -4.622 17.569 1.00 68.94 229 SER A N 1
ATOM 1891 C CA . SER A 1 229 ? 3.653 -3.524 17.995 1.00 68.94 229 SER A CA 1
ATOM 1892 C C . SER A 1 229 ? 4.397 -2.930 16.795 1.00 68.94 229 SER A C 1
ATOM 1894 O O . SER A 1 229 ? 4.492 -3.541 15.728 1.00 68.94 229 SER A O 1
ATOM 1896 N N . LEU A 1 230 ? 4.989 -1.742 16.963 1.00 62.44 230 LEU A N 1
ATOM 1897 C CA . LEU A 1 230 ? 5.876 -1.170 15.941 1.00 62.44 230 LEU A CA 1
ATOM 1898 C C . LEU A 1 230 ? 6.995 -2.158 15.571 1.00 62.44 230 LEU A C 1
ATOM 1900 O O . LEU A 1 230 ? 7.352 -2.287 14.404 1.00 62.44 230 LEU A O 1
ATOM 1904 N N . THR A 1 231 ? 7.495 -2.900 16.562 1.00 61.66 231 THR A N 1
ATOM 1905 C CA . THR A 1 231 ? 8.526 -3.923 16.402 1.00 61.66 231 THR A CA 1
ATOM 1906 C C . THR A 1 231 ? 8.037 -5.104 15.566 1.00 61.66 231 THR A C 1
ATOM 1908 O O . THR A 1 231 ? 8.730 -5.466 14.619 1.00 61.66 231 THR A O 1
ATOM 1911 N N . THR A 1 232 ? 6.847 -5.655 15.835 1.00 65.81 232 THR A N 1
ATOM 1912 C CA . THR A 1 232 ? 6.293 -6.788 15.059 1.00 65.81 232 THR A CA 1
ATOM 1913 C C . THR A 1 232 ? 5.869 -6.386 13.649 1.00 65.81 232 THR A C 1
ATOM 1915 O O . THR A 1 232 ? 5.905 -7.199 12.732 1.00 65.81 232 THR A O 1
ATOM 1918 N N . LEU A 1 233 ? 5.463 -5.131 13.457 1.00 62.72 233 LEU A N 1
ATOM 1919 C CA . LEU A 1 233 ? 5.193 -4.593 12.129 1.00 62.72 233 LEU A CA 1
ATOM 1920 C C . LEU A 1 233 ? 6.512 -4.410 11.350 1.00 62.72 233 LEU A C 1
ATOM 1922 O O . LEU A 1 233 ? 6.576 -4.708 10.160 1.00 62.72 233 LEU A O 1
ATOM 1926 N N . SER A 1 234 ? 7.574 -3.938 12.020 1.00 55.34 234 SER A N 1
ATOM 1927 C CA . SER A 1 234 ? 8.871 -3.640 11.388 1.00 55.34 234 SER A CA 1
ATOM 1928 C C . SER A 1 234 ? 9.730 -4.873 11.133 1.00 55.34 234 SER A C 1
ATOM 1930 O O . SER A 1 234 ? 10.614 -4.838 10.276 1.00 55.34 234 SER A O 1
ATOM 1932 N N . SER A 1 235 ? 9.485 -5.963 11.864 1.00 53.56 235 SER A N 1
ATOM 1933 C CA . SER A 1 235 ? 10.066 -7.254 11.540 1.00 53.56 235 SER A CA 1
ATOM 1934 C C . SER A 1 235 ? 9.469 -7.685 10.211 1.00 53.56 235 SER A C 1
ATOM 1936 O O . SER A 1 235 ? 8.310 -8.092 10.143 1.00 53.56 235 SER A O 1
ATOM 1938 N N . ALA A 1 236 ? 10.259 -7.577 9.140 1.00 46.44 236 ALA A N 1
ATOM 1939 C CA . ALA A 1 236 ? 9.961 -8.301 7.918 1.00 46.44 236 ALA A CA 1
ATOM 1940 C C . ALA A 1 236 ? 9.648 -9.750 8.325 1.00 46.44 236 ALA A C 1
ATOM 1942 O O . ALA A 1 236 ? 10.417 -10.304 9.114 1.00 46.44 236 ALA A O 1
ATOM 1943 N N . PRO A 1 237 ? 8.551 -10.366 7.852 1.00 44.62 237 PRO A N 1
ATOM 1944 C CA . PRO A 1 237 ? 8.361 -11.785 8.071 1.00 44.62 237 PRO A CA 1
ATOM 1945 C C . PRO A 1 237 ? 9.521 -12.478 7.359 1.00 44.62 237 PRO A C 1
ATOM 1947 O O . PRO A 1 237 ? 9.573 -12.578 6.129 1.00 44.62 237 PRO A O 1
ATOM 1950 N N . GLU A 1 238 ? 10.532 -12.849 8.137 1.00 39.72 238 GLU A N 1
ATOM 1951 C CA . GLU A 1 238 ? 11.603 -13.696 7.672 1.00 39.72 238 GLU A CA 1
ATOM 1952 C C . GLU A 1 238 ? 10.960 -15.030 7.315 1.00 39.72 238 GLU A C 1
ATOM 1954 O O . GLU A 1 238 ? 10.565 -15.789 8.189 1.00 39.72 238 GLU A O 1
ATOM 1959 N N . ARG A 1 239 ? 10.886 -15.296 6.008 1.00 35.12 239 ARG A N 1
ATOM 1960 C CA . ARG A 1 239 ? 10.584 -16.606 5.418 1.00 35.12 239 ARG A CA 1
ATOM 1961 C C . ARG A 1 239 ? 9.165 -17.122 5.706 1.00 35.12 239 ARG A C 1
ATOM 1963 O O . ARG A 1 239 ? 8.919 -17.825 6.677 1.00 35.12 239 ARG A O 1
ATOM 1970 N N . ALA A 1 240 ? 8.285 -16.887 4.740 1.00 30.23 240 ALA A N 1
ATOM 1971 C CA . ALA A 1 240 ? 7.362 -17.909 4.257 1.00 30.23 240 ALA A CA 1
ATOM 1972 C C . ALA A 1 240 ? 7.567 -18.033 2.742 1.00 30.23 240 ALA A C 1
ATOM 1974 O O . ALA A 1 240 ? 7.756 -16.971 2.094 1.00 30.23 240 ALA A O 1
#

Sequence (240 aa):
LCIYKCLQRLWNIRYYEKGHKSIRSPSCKYHISMKPITISACRDVRNIVFRAQVFVNYYTTLRSQQELNNDIPHCIFRQQFWHSVYQLVNAKRVTTSTNIPPNMMTVWYVFQSQYNSIVYHQQIAEGTSQWLAEACTELATSYHNSIMEHFESRLLSSLYYCLQNTFMSMDPKNLKVIIKVYCYQYVCQDEPIWSNSVVLSASLIKDVLSGHVNQECEPIKVLINQRISLTTLSSAPERA

Foldseek 3Di:
DLLVVLLVVVVVVVVPVVVPDDDDDDPPPCCVPVVVLSVQLSVVLSLLLVLLVVLLVVVLVVLCPDPPPSDRDLLQLPLLLLVQSSCLLQVHDRPDCVSDDPCSVVSSVVVCVVVVVSRDPDDRDPPSVVSNSSSSNSSSVCVLCVCLVCVLVVQLVVLLVLVCVVPVVADSVLSSCCSNQALSCLLLVHDGDDDPPRDDDPPDDPVVVVVVSCVSSVVSSVVNPHRDDSVVSPPSPDDD